Protein AF-A0A6G0UD04-F1 (afdb_monomer_lite)

Radius of gyration: 18.08 Å; chains: 1; bounding box: 48×40×57 Å

Secondary structure (DSSP, 8-state):
-EEEEEEE---STTSSSS--S-SEEEEEEEE-SS-EEEEEEEEE-SSSSEEEEEEETTEEEEEE--SS-EEEEEEEES---HHHHHTTSS-TT-SEEEEEEEEES---EEEEEEEE-TTS-EEEEEEETTTTEEEEEEEETTEEEEEEEEEPPP--SS--TT-SS--EEEEEE-SSSTT-EEEEETTTTEEE-

Structure (mmCIF, N/CA/C/O backbone):
data_AF-A0A6G0UD04-F1
#
_entry.id   AF-A0A6G0UD04-F1
#
loop_
_atom_site.group_PDB
_atom_site.id
_atom_site.type_symbol
_atom_site.label_atom_id
_atom_site.label_alt_id
_atom_site.label_comp_id
_atom_site.label_asym_id
_atom_site.label_entity_id
_atom_site.label_seq_id
_atom_site.pdbx_PDB_ins_code
_atom_site.Cartn_x
_atom_site.Cartn_y
_atom_site.Cartn_z
_atom_site.occupancy
_atom_site.B_iso_or_equiv
_atom_site.auth_seq_id
_atom_site.auth_comp_id
_atom_site.auth_asym_id
_atom_site.auth_atom_id
_atom_site.pdbx_PDB_model_num
ATOM 1 N N . MET A 1 1 ? -23.418 -8.971 14.238 1.00 73.50 1 MET A N 1
ATOM 2 C CA . MET A 1 1 ? -21.934 -9.018 14.315 1.00 73.50 1 MET A CA 1
ATOM 3 C C . MET A 1 1 ? -21.402 -7.787 13.604 1.00 73.50 1 MET A C 1
ATOM 5 O O . MET A 1 1 ? -21.979 -7.428 12.587 1.00 73.50 1 MET A O 1
ATOM 9 N N . ALA A 1 2 ? -20.372 -7.125 14.134 1.00 80.25 2 ALA A N 1
ATOM 10 C CA . ALA A 1 2 ? -19.779 -5.953 13.492 1.00 80.25 2 ALA A CA 1
ATOM 11 C C . ALA A 1 2 ? -18.371 -6.268 12.975 1.00 80.25 2 ALA A C 1
ATOM 13 O O . ALA A 1 2 ? -17.618 -6.976 13.643 1.00 80.25 2 ALA A O 1
ATOM 14 N N . VAL A 1 3 ? -18.037 -5.740 11.801 1.00 85.19 3 VAL A N 1
ATOM 15 C CA . VAL A 1 3 ? -16.725 -5.853 11.151 1.00 85.19 3 VAL A CA 1
ATOM 16 C C . VAL A 1 3 ? -16.235 -4.451 10.806 1.00 85.19 3 VAL A C 1
ATOM 18 O O . VAL A 1 3 ? -17.044 -3.585 10.480 1.00 85.19 3 VAL A O 1
ATOM 21 N N . PHE A 1 4 ? -14.927 -4.216 10.879 1.00 86.38 4 PHE A N 1
ATOM 22 C CA . PHE A 1 4 ? -14.323 -2.969 10.413 1.00 86.38 4 PHE A CA 1
ATOM 23 C C . PHE A 1 4 ? -13.658 -3.178 9.062 1.00 86.38 4 PHE A C 1
ATOM 25 O O . PHE A 1 4 ? -12.959 -4.167 8.851 1.00 86.38 4 PHE A O 1
ATOM 32 N N . LEU A 1 5 ? -13.882 -2.224 8.167 1.00 89.88 5 LEU A N 1
ATOM 33 C CA . LEU A 1 5 ? -13.304 -2.170 6.835 1.00 89.88 5 LEU A CA 1
ATOM 34 C C . LEU A 1 5 ? -12.413 -0.934 6.757 1.00 89.88 5 LEU A C 1
ATOM 36 O O . LEU A 1 5 ? -12.848 0.157 7.128 1.00 89.88 5 LEU A O 1
ATOM 40 N N . ALA A 1 6 ? -11.187 -1.103 6.272 1.00 92.00 6 ALA A N 1
ATOM 41 C CA . ALA A 1 6 ? -10.382 0.012 5.796 1.00 92.00 6 ALA A CA 1
ATOM 42 C C . ALA A 1 6 ? -10.705 0.218 4.315 1.00 92.00 6 ALA A C 1
ATOM 44 O O . ALA A 1 6 ? -10.626 -0.724 3.529 1.00 92.00 6 ALA A O 1
ATOM 45 N N . VAL A 1 7 ? -11.107 1.431 3.956 1.00 95.38 7 VAL A N 1
ATOM 46 C CA . VAL A 1 7 ? -11.463 1.811 2.590 1.00 95.38 7 VAL A CA 1
ATOM 47 C C . VAL A 1 7 ? -10.561 2.961 2.191 1.00 95.38 7 VAL A C 1
ATOM 49 O O . VAL A 1 7 ? -10.602 4.010 2.831 1.00 95.38 7 VAL A O 1
ATOM 52 N N . GLY A 1 8 ? -9.749 2.766 1.160 1.00 95.94 8 GLY A N 1
ATOM 53 C CA . GLY A 1 8 ? -9.006 3.863 0.555 1.00 95.94 8 GLY A CA 1
ATOM 54 C C . GLY A 1 8 ? -9.732 4.471 -0.624 1.00 95.94 8 GLY A C 1
ATOM 55 O O . GLY A 1 8 ? -10.630 3.863 -1.208 1.00 95.94 8 GLY A O 1
ATOM 56 N N . CYS A 1 9 ? -9.335 5.686 -0.961 1.00 95.25 9 CYS A N 1
ATOM 57 C CA . CYS A 1 9 ? -9.784 6.365 -2.153 1.00 95.25 9 CYS A CA 1
ATOM 58 C C . CYS A 1 9 ? -8.700 7.289 -2.699 1.00 95.25 9 CYS A C 1
ATOM 60 O O . CYS A 1 9 ? -7.786 7.741 -1.997 1.00 95.25 9 CYS A O 1
ATOM 62 N N . TYR A 1 10 ? -8.880 7.643 -3.964 1.00 96.75 10 TYR A N 1
ATOM 63 C CA . TYR A 1 10 ? -8.247 8.814 -4.534 1.00 96.75 10 TYR A CA 1
ATOM 64 C C . TYR A 1 10 ? -8.829 10.074 -3.894 1.00 96.75 10 TYR A C 1
ATOM 66 O O . TYR A 1 10 ? -10.041 10.194 -3.708 1.00 96.75 10 TYR A O 1
ATOM 74 N N . ASN A 1 11 ? -7.958 11.003 -3.518 1.00 96.19 11 ASN A N 1
ATOM 75 C CA . ASN A 1 11 ? -8.343 12.263 -2.888 1.00 96.19 11 ASN A CA 1
ATOM 76 C C . ASN A 1 11 ? -7.650 13.475 -3.526 1.00 96.19 11 ASN A C 1
ATOM 78 O O . ASN A 1 11 ? -7.915 14.608 -3.130 1.00 96.19 11 ASN A O 1
ATOM 82 N N . LYS A 1 12 ? -6.795 13.264 -4.531 1.00 94.75 12 LYS A N 1
ATOM 83 C CA . LYS A 1 12 ? -6.086 14.323 -5.244 1.00 94.75 12 LYS A CA 1
ATOM 84 C C . LYS A 1 12 ? -5.995 14.023 -6.742 1.00 94.75 12 LYS A C 1
ATOM 86 O O . LYS A 1 12 ? -6.028 12.868 -7.163 1.00 94.75 12 LYS A O 1
ATOM 91 N N . ALA A 1 13 ? -5.871 15.085 -7.534 1.00 88.19 13 ALA A N 1
ATOM 92 C CA . ALA A 1 13 ? -5.633 15.014 -8.972 1.00 88.19 13 ALA A CA 1
ATOM 93 C C . ALA A 1 13 ? -4.411 14.127 -9.317 1.00 88.19 13 ALA A C 1
ATOM 95 O O . ALA A 1 13 ? -3.490 14.024 -8.498 1.00 88.19 13 ALA A O 1
ATOM 96 N N . PRO A 1 14 ? -4.393 13.504 -10.509 1.00 89.50 14 PRO A N 1
ATOM 97 C CA . PRO A 1 14 ? -5.399 13.602 -11.580 1.00 89.50 14 PRO A CA 1
ATOM 98 C C . PRO A 1 14 ? -6.640 12.713 -11.374 1.00 89.50 14 PRO A C 1
ATOM 100 O O . PRO A 1 14 ? -7.574 12.776 -12.164 1.00 89.50 14 PRO A O 1
ATOM 103 N N . TYR A 1 15 ? -6.668 11.890 -10.325 1.00 87.56 15 TYR A N 1
ATOM 104 C CA . TYR A 1 15 ? -7.635 10.794 -10.196 1.00 87.56 15 TYR A CA 1
ATOM 105 C C . TYR A 1 15 ? -9.029 11.207 -9.707 1.00 87.56 15 TYR A C 1
ATOM 107 O O . TYR A 1 15 ? -9.977 10.432 -9.815 1.00 87.56 15 TYR A O 1
ATOM 115 N N . VAL A 1 16 ? -9.172 12.417 -9.160 1.00 90.25 16 VAL A N 1
ATOM 116 C CA . VAL A 1 16 ? -10.470 12.990 -8.778 1.00 90.25 16 VAL A CA 1
ATOM 117 C C . VAL A 1 16 ? -10.633 14.393 -9.362 1.00 90.25 16 VAL A C 1
ATOM 119 O O . VAL A 1 16 ? -9.655 15.143 -9.397 1.00 90.25 16 VAL A O 1
ATOM 122 N N . PRO A 1 17 ? -11.854 14.774 -9.788 1.00 86.81 17 PRO A N 1
ATOM 123 C CA . PRO A 1 17 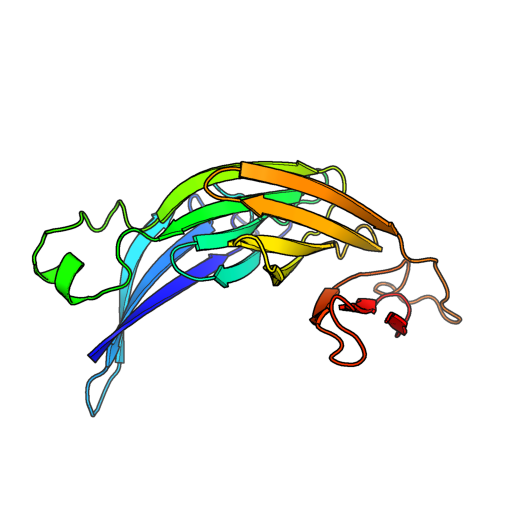? -12.115 16.099 -10.353 1.00 86.81 17 PRO A CA 1
ATOM 124 C C . PRO A 1 17 ? -11.957 17.216 -9.314 1.00 86.81 17 PRO A C 1
ATOM 126 O O . PRO A 1 17 ? -11.505 18.307 -9.644 1.00 86.81 17 PRO A O 1
ATOM 129 N N . GLU A 1 18 ? -12.285 16.933 -8.050 1.00 90.44 18 GLU A N 1
ATOM 130 C CA . GLU A 1 18 ? -12.145 17.863 -6.932 1.00 90.44 18 GLU A CA 1
ATOM 131 C C . GLU A 1 18 ? -11.387 17.190 -5.780 1.00 90.44 18 GLU A C 1
ATOM 133 O O . GLU A 1 18 ? -11.791 16.101 -5.348 1.00 90.44 18 GLU A O 1
ATOM 138 N N . PRO A 1 19 ? -10.311 17.812 -5.255 1.00 91.88 19 PRO A N 1
ATOM 139 C CA . PRO A 1 19 ? -9.572 17.266 -4.129 1.00 91.88 19 PRO A CA 1
ATOM 140 C C . PRO A 1 19 ? -10.470 17.030 -2.915 1.00 91.88 19 PRO A C 1
ATOM 142 O O . PRO A 1 19 ? -11.228 17.901 -2.489 1.00 91.88 19 PRO A O 1
ATOM 145 N N . GLN A 1 20 ? -10.341 15.849 -2.327 1.00 93.19 20 GLN A N 1
ATOM 146 C CA . GLN A 1 20 ? -10.999 15.479 -1.084 1.00 93.19 20 GLN A CA 1
ATOM 147 C C . GLN A 1 20 ? -9.979 15.532 0.050 1.00 93.19 20 GLN A C 1
ATOM 149 O O . GLN A 1 20 ? -8.800 15.237 -0.129 1.00 93.19 20 GLN A O 1
ATOM 154 N N . LYS A 1 21 ? -10.429 15.885 1.255 1.00 94.38 21 LYS A N 1
ATOM 155 C CA . LYS A 1 21 ? -9.522 15.960 2.407 1.00 94.38 21 LYS A CA 1
ATOM 156 C C . LYS A 1 21 ? -8.963 14.582 2.785 1.00 94.38 21 LYS A C 1
ATOM 158 O O . LYS A 1 21 ? -7.764 14.431 2.948 1.00 94.38 21 LYS A O 1
ATOM 163 N N . ASN A 1 22 ? -9.833 13.583 2.915 1.00 95.56 22 ASN A N 1
ATOM 164 C CA . ASN A 1 22 ? -9.477 12.275 3.470 1.00 95.56 22 ASN A CA 1
ATOM 165 C C . ASN A 1 22 ? -9.281 11.250 2.351 1.00 95.56 22 ASN A C 1
ATOM 167 O O . ASN A 1 22 ? -10.035 11.272 1.379 1.00 95.56 22 ASN A O 1
ATOM 171 N N . SER A 1 23 ? -8.328 10.338 2.525 1.00 95.88 23 SER A N 1
ATOM 172 C CA . SER A 1 23 ? -8.039 9.243 1.589 1.00 95.88 23 SER A CA 1
ATOM 173 C C . SER A 1 23 ? -8.286 7.860 2.176 1.00 95.88 23 SER A C 1
ATOM 175 O O . SER A 1 23 ? -8.424 6.910 1.418 1.00 95.88 23 SER A O 1
ATOM 177 N N . ILE A 1 24 ? -8.350 7.725 3.505 1.00 96.31 24 ILE A N 1
ATOM 178 C CA . ILE A 1 24 ? -8.641 6.453 4.174 1.00 96.31 24 ILE A CA 1
ATOM 179 C C . ILE A 1 24 ? -9.828 6.643 5.110 1.00 96.31 24 ILE A C 1
ATOM 181 O O . ILE A 1 24 ? -9.879 7.576 5.913 1.00 96.31 24 ILE A O 1
ATOM 185 N N . PHE A 1 25 ? -10.769 5.712 5.044 1.00 94.38 25 PHE A N 1
ATOM 186 C CA . PHE A 1 25 ? -11.945 5.644 5.893 1.00 94.38 25 PHE A CA 1
ATOM 187 C C . PHE A 1 25 ? -11.946 4.316 6.633 1.00 94.38 25 PHE A C 1
ATOM 189 O O . PHE A 1 25 ? -11.789 3.257 6.026 1.00 94.38 25 PHE A O 1
ATOM 196 N N . ILE A 1 26 ? -12.185 4.363 7.941 1.00 92.00 26 ILE A N 1
ATOM 197 C CA . ILE A 1 26 ? -12.535 3.162 8.693 1.00 92.00 26 ILE A CA 1
ATOM 198 C C . ILE A 1 26 ? -14.047 3.119 8.810 1.00 92.00 26 ILE A C 1
ATOM 200 O O . ILE A 1 26 ? -14.672 4.040 9.344 1.00 92.00 26 ILE A O 1
ATOM 204 N N . VAL A 1 27 ? -14.631 2.046 8.292 1.00 91.19 27 VAL A N 1
ATOM 205 C CA . VAL A 1 27 ? -16.075 1.849 8.209 1.00 91.19 27 VAL A CA 1
ATOM 206 C C . VAL A 1 27 ? -16.460 0.675 9.097 1.00 91.19 27 VAL A C 1
ATOM 208 O O . VAL A 1 27 ? -15.946 -0.428 8.933 1.00 91.19 27 VAL A O 1
ATOM 211 N N . LYS A 1 28 ? -17.376 0.901 10.039 1.00 88.56 28 LYS A N 1
ATOM 212 C CA . LYS A 1 28 ? -18.034 -0.169 10.792 1.00 88.56 28 LYS A CA 1
ATOM 213 C C . LYS A 1 28 ? -19.185 -0.694 9.945 1.00 88.56 28 LYS A C 1
ATOM 215 O O . LYS A 1 28 ? -20.087 0.068 9.589 1.00 88.56 28 LYS A O 1
ATOM 220 N N . PHE A 1 29 ? -19.153 -1.985 9.652 1.00 88.31 29 PHE A N 1
ATOM 221 C CA . PHE A 1 29 ? -20.252 -2.706 9.038 1.00 88.31 29 PHE A CA 1
ATOM 222 C C . PHE A 1 29 ? -20.946 -3.585 10.070 1.00 88.31 29 PHE A C 1
ATOM 224 O O . PHE A 1 29 ? -20.346 -4.504 10.627 1.00 88.31 29 PHE A O 1
ATOM 231 N N . GLU A 1 30 ? -22.210 -3.288 10.346 1.00 88.88 30 GLU A N 1
ATOM 232 C CA . GLU A 1 30 ? -23.035 -4.017 11.302 1.00 88.88 30 GLU A CA 1
ATOM 233 C C . GLU A 1 30 ? -24.007 -4.921 10.546 1.00 88.88 30 GLU A C 1
ATOM 235 O O . GLU A 1 30 ? -24.933 -4.446 9.888 1.00 88.88 30 GLU A O 1
ATOM 240 N N . PHE A 1 31 ? -23.791 -6.233 10.652 1.00 86.50 31 PHE A N 1
ATOM 241 C CA . PHE A 1 31 ? -24.683 -7.245 10.097 1.00 86.50 31 PHE A CA 1
ATOM 242 C C . PHE A 1 31 ? -25.819 -7.553 11.073 1.00 86.50 31 PHE A C 1
ATOM 244 O O . PHE A 1 31 ? -25.574 -7.962 12.220 1.00 86.50 31 PHE A O 1
ATOM 251 N N . THR A 1 32 ? -27.046 -7.445 10.572 1.00 82.44 32 THR A N 1
ATOM 252 C CA . THR A 1 32 ? -28.247 -8.081 11.127 1.00 82.44 32 THR A CA 1
ATOM 253 C C . THR A 1 32 ? -28.695 -9.207 10.190 1.00 82.44 32 THR A C 1
ATOM 255 O O . THR A 1 32 ? -28.163 -9.342 9.091 1.00 82.44 32 THR A O 1
ATOM 258 N N . LYS A 1 33 ? -29.659 -10.033 10.613 1.00 82.19 33 LYS A N 1
ATOM 259 C CA . LYS A 1 33 ? -30.176 -11.134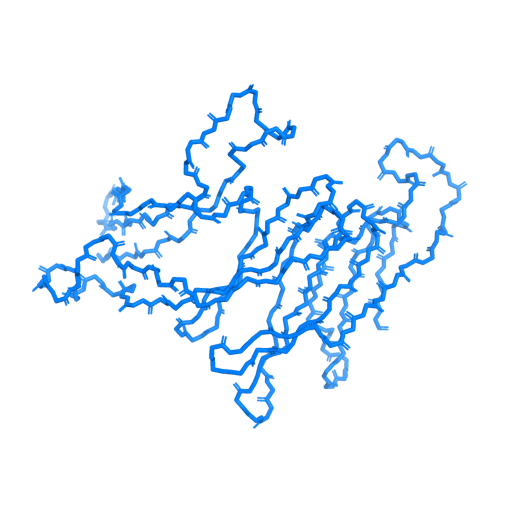 9.782 1.00 82.19 33 LYS A CA 1
ATOM 260 C C . LYS A 1 33 ? -30.802 -10.638 8.467 1.00 82.19 33 LYS A C 1
ATOM 262 O O . LYS A 1 33 ? -30.705 -11.331 7.462 1.00 82.19 33 LYS A O 1
ATOM 267 N N . ASP A 1 34 ? -31.369 -9.431 8.484 1.00 84.00 34 ASP A N 1
ATOM 268 C CA . ASP A 1 34 ? -32.216 -8.913 7.402 1.00 84.00 34 ASP A CA 1
ATOM 269 C C . ASP A 1 34 ? -31.647 -7.644 6.737 1.00 84.00 34 ASP A C 1
ATOM 271 O O . ASP A 1 34 ? -32.176 -7.167 5.738 1.00 84.00 34 ASP A O 1
ATOM 275 N N . SER A 1 35 ? -30.572 -7.064 7.287 1.00 84.50 35 SER A N 1
ATOM 276 C CA . SER A 1 35 ? -29.969 -5.825 6.779 1.00 84.50 35 SER A CA 1
ATOM 277 C C . SER A 1 35 ? -28.505 -5.656 7.196 1.00 84.50 35 SER A C 1
ATOM 279 O O . SER A 1 35 ? -28.050 -6.235 8.188 1.00 84.50 35 SER A O 1
ATOM 281 N N . GLY A 1 36 ? -27.776 -4.815 6.464 1.00 87.38 36 GLY A N 1
ATOM 282 C CA . GLY A 1 36 ? -26.438 -4.359 6.829 1.00 87.38 36 GLY A CA 1
ATOM 283 C C . GLY A 1 36 ? -26.403 -2.839 6.942 1.00 87.38 36 GLY A C 1
ATOM 284 O O . GLY A 1 36 ? -26.906 -2.145 6.060 1.00 87.38 36 GLY A O 1
ATOM 285 N N . LYS A 1 37 ? -25.796 -2.313 8.009 1.00 90.31 37 LYS A N 1
ATOM 286 C CA . LYS A 1 37 ? -25.585 -0.870 8.184 1.00 90.31 37 LYS A CA 1
ATOM 287 C C . LYS A 1 37 ? -24.100 -0.542 8.103 1.00 90.31 37 LYS A C 1
ATOM 289 O O . LYS A 1 37 ? -23.309 -1.069 8.882 1.00 90.31 37 LYS A O 1
ATOM 294 N N . LEU A 1 38 ? -23.732 0.349 7.184 1.00 90.94 38 LEU A N 1
ATOM 295 C CA . LEU A 1 38 ? -22.390 0.927 7.093 1.00 90.94 38 LEU A CA 1
ATOM 296 C C . LEU A 1 38 ? -22.363 2.277 7.810 1.00 90.94 38 LEU A C 1
ATOM 298 O O . LEU A 1 38 ? -23.263 3.100 7.646 1.00 90.94 38 LEU A O 1
ATOM 302 N N . SER A 1 39 ? -21.321 2.516 8.598 1.00 90.94 39 SER A N 1
ATOM 303 C CA . SER A 1 39 ? -21.074 3.818 9.218 1.00 90.94 39 SER A CA 1
ATOM 304 C C . SER A 1 39 ? -19.585 4.129 9.239 1.00 90.94 39 SER A C 1
ATOM 306 O O . SER A 1 39 ? -18.769 3.282 9.594 1.00 90.94 39 SER A O 1
ATOM 308 N N . VAL A 1 40 ? -19.220 5.350 8.855 1.00 91.06 40 VAL A N 1
ATOM 309 C CA . VAL A 1 40 ? -17.836 5.821 8.967 1.00 91.06 40 VAL A CA 1
ATOM 310 C C . VAL A 1 40 ? -17.545 6.108 10.435 1.00 91.06 40 VAL A C 1
ATOM 312 O O . VAL A 1 40 ? -18.273 6.870 11.070 1.00 91.06 40 VAL A O 1
ATOM 315 N N . VAL A 1 41 ? -16.484 5.506 10.968 1.00 89.06 41 VAL A N 1
ATOM 316 C CA . VAL A 1 41 ? -16.058 5.687 12.364 1.00 89.06 41 VAL A CA 1
ATOM 317 C C . VAL A 1 41 ? -14.763 6.479 12.496 1.00 89.06 41 VAL A C 1
ATOM 319 O O . VAL A 1 41 ? -14.582 7.139 13.513 1.00 89.06 41 VAL A O 1
ATOM 322 N N . SER A 1 42 ? -13.903 6.454 11.473 1.00 90.44 42 SER A N 1
ATOM 323 C CA . SER A 1 42 ? -12.678 7.257 11.415 1.00 90.44 42 SER A CA 1
ATOM 324 C C . SER A 1 42 ? -12.344 7.659 9.979 1.00 90.44 42 SER A C 1
ATOM 326 O O . SER A 1 42 ? -12.787 7.005 9.029 1.00 90.44 42 SER A O 1
ATOM 328 N N . LYS A 1 43 ? -11.571 8.735 9.833 1.00 93.38 43 LYS A N 1
ATOM 329 C CA . LYS A 1 43 ? -11.086 9.283 8.561 1.00 93.38 43 LYS A CA 1
ATOM 330 C C . LYS A 1 43 ? -9.633 9.722 8.734 1.00 93.38 43 LYS A C 1
ATOM 332 O O . LYS A 1 43 ? -9.313 10.281 9.778 1.00 93.38 43 LYS A O 1
ATOM 337 N N . TYR A 1 44 ? -8.805 9.500 7.719 1.00 93.31 44 TYR A N 1
ATOM 338 C CA . TYR A 1 44 ? -7.396 9.894 7.699 1.00 93.31 44 TYR A CA 1
ATOM 339 C C . TYR A 1 44 ? -7.078 10.657 6.410 1.00 93.31 44 TYR A C 1
ATOM 341 O O . TYR A 1 44 ? -7.558 10.292 5.331 1.00 93.31 44 TYR A O 1
ATOM 349 N N . ASP A 1 45 ? -6.272 11.708 6.534 1.00 92.81 45 ASP A N 1
ATOM 350 C CA . ASP A 1 45 ? -5.838 12.616 5.466 1.00 92.81 45 ASP A CA 1
ATOM 351 C C . ASP A 1 45 ? -4.315 12.600 5.224 1.00 92.81 45 ASP A C 1
ATOM 353 O O . ASP A 1 45 ? -3.834 13.244 4.295 1.00 92.81 45 ASP A O 1
ATOM 357 N N . ASP A 1 46 ? -3.564 11.798 5.984 1.00 87.38 46 ASP A N 1
ATOM 358 C CA . ASP A 1 46 ? -2.093 11.735 5.940 1.00 87.38 46 ASP A CA 1
ATOM 359 C C . ASP A 1 46 ? -1.513 10.999 4.716 1.00 87.38 46 ASP A C 1
ATOM 361 O O . ASP A 1 46 ? -0.300 11.001 4.490 1.00 87.38 46 ASP A O 1
ATOM 365 N N . VAL A 1 47 ? -2.359 10.337 3.923 1.00 94.81 47 VAL A N 1
ATOM 366 C CA . VAL A 1 47 ? -1.954 9.608 2.712 1.00 94.81 47 VAL A CA 1
ATOM 367 C C . VAL A 1 47 ? -2.601 10.269 1.509 1.00 94.81 47 VAL A C 1
ATOM 369 O O . VAL A 1 47 ? -3.799 10.529 1.508 1.00 94.81 47 VAL A O 1
ATOM 372 N N . ILE A 1 48 ? -1.837 10.536 0.459 1.00 95.81 48 ILE A N 1
ATOM 373 C CA . ILE A 1 48 ? -2.408 10.996 -0.808 1.00 95.81 48 ILE A CA 1
ATOM 374 C C . ILE A 1 48 ? -2.793 9.756 -1.606 1.00 95.81 48 ILE A C 1
ATOM 376 O O . ILE A 1 48 ? -1.967 8.861 -1.741 1.00 95.81 48 ILE A O 1
ATOM 380 N N . ASN A 1 49 ? -4.013 9.697 -2.136 1.00 97.19 49 ASN A N 1
ATOM 381 C CA . ASN A 1 49 ? -4.459 8.643 -3.048 1.00 97.19 49 ASN A CA 1
ATOM 382 C C . ASN A 1 49 ? -4.135 7.230 -2.539 1.00 97.19 49 ASN A C 1
ATOM 384 O O . ASN A 1 49 ? -3.306 6.527 -3.116 1.00 97.19 49 ASN A O 1
ATOM 388 N N . ALA A 1 50 ? -4.759 6.839 -1.428 1.00 97.50 50 ALA A N 1
ATOM 389 C CA . ALA A 1 50 ? -4.582 5.520 -0.831 1.00 97.50 50 ALA A CA 1
ATOM 390 C C . ALA A 1 50 ? -5.255 4.452 -1.713 1.00 97.50 50 ALA A C 1
ATOM 392 O O . ALA A 1 50 ? -6.417 4.105 -1.498 1.00 97.50 50 ALA A O 1
ATOM 393 N N . SER A 1 51 ? -4.547 3.985 -2.742 1.00 96.25 51 SER A N 1
ATOM 394 C CA . SER A 1 51 ? -5.111 3.182 -3.835 1.00 96.25 51 SER A CA 1
ATOM 395 C C . SER A 1 51 ? -5.254 1.705 -3.477 1.00 96.25 51 SER A C 1
ATOM 397 O O . SER A 1 51 ? -6.219 1.060 -3.887 1.00 96.25 51 SER A O 1
ATOM 399 N N . TYR A 1 52 ? -4.337 1.165 -2.668 1.00 98.06 52 TYR A N 1
ATOM 400 C CA . TYR A 1 52 ? -4.341 -0.249 -2.299 1.00 98.06 52 TYR A CA 1
ATOM 401 C C . TYR A 1 52 ? -3.797 -0.505 -0.893 1.00 98.06 52 TYR A C 1
ATOM 403 O O . TYR A 1 52 ? -3.013 0.276 -0.347 1.00 98.06 52 TYR A O 1
ATOM 411 N N . PHE A 1 53 ? -4.215 -1.633 -0.312 1.00 96.44 53 PHE A N 1
ATOM 412 C CA . PHE A 1 53 ? -3.916 -2.022 1.063 1.00 96.44 53 PHE A CA 1
ATOM 413 C C . PHE A 1 53 ? -3.478 -3.475 1.134 1.00 96.44 53 PHE A C 1
ATOM 415 O O . PHE A 1 53 ? -4.057 -4.346 0.487 1.00 96.44 53 PHE A O 1
ATOM 422 N N . ALA A 1 54 ? -2.552 -3.756 2.040 1.00 96.69 54 ALA A N 1
ATOM 423 C CA . ALA A 1 54 ? -2.301 -5.102 2.517 1.00 96.69 54 ALA A CA 1
ATOM 424 C C . ALA A 1 54 ? -2.171 -5.092 4.040 1.00 96.69 54 ALA A C 1
ATOM 426 O O . ALA A 1 54 ? -1.632 -4.160 4.636 1.00 96.69 54 ALA A O 1
ATOM 427 N N . LYS A 1 55 ? -2.687 -6.132 4.693 1.00 94.31 55 LYS A N 1
ATOM 428 C CA . LYS A 1 55 ? -2.683 -6.252 6.152 1.00 94.31 55 LYS A CA 1
ATOM 429 C C . LYS A 1 55 ? -1.887 -7.477 6.568 1.00 94.31 55 LYS A C 1
ATOM 431 O O . LYS A 1 55 ? -2.116 -8.562 6.042 1.00 94.31 55 LYS A O 1
ATOM 436 N N . SER A 1 56 ? -1.058 -7.323 7.594 1.00 93.31 56 SER A N 1
ATOM 437 C CA . SER A 1 56 ? -0.488 -8.451 8.324 1.00 93.31 56 SER A CA 1
ATOM 438 C C . SER A 1 56 ? -0.507 -8.199 9.828 1.00 93.31 56 SER A C 1
ATOM 440 O O . SER A 1 56 ? -0.034 -7.168 10.302 1.00 93.31 56 SER A O 1
ATOM 442 N N . GLY A 1 57 ? -1.072 -9.142 10.588 1.00 90.75 57 GLY A N 1
ATOM 443 C CA . GLY A 1 57 ? -1.204 -9.009 12.040 1.00 90.75 57 GLY A CA 1
ATOM 444 C C . GLY A 1 57 ? -1.956 -7.733 12.430 1.00 90.75 57 GLY A C 1
ATOM 445 O O . GLY A 1 57 ? -3.086 -7.518 11.984 1.00 90.75 57 GLY A O 1
ATOM 446 N N . ASP A 1 58 ? -1.330 -6.889 13.247 1.00 91.31 58 ASP A N 1
ATOM 447 C CA . ASP A 1 58 ? -1.821 -5.571 13.658 1.00 91.31 58 ASP A CA 1
ATOM 448 C C . ASP A 1 58 ? -1.290 -4.424 12.783 1.00 91.31 58 ASP A C 1
ATOM 450 O O . ASP A 1 58 ? -1.393 -3.271 13.180 1.00 91.31 58 ASP A O 1
ATOM 454 N N . ARG A 1 59 ? -0.737 -4.700 11.596 1.00 94.12 59 ARG A N 1
ATOM 455 C CA . ARG A 1 59 ? -0.213 -3.677 10.681 1.00 94.12 59 ARG A CA 1
ATOM 456 C C . ARG A 1 59 ? -0.978 -3.612 9.371 1.00 94.12 59 ARG A C 1
ATOM 458 O O . ARG A 1 59 ? -1.394 -4.634 8.823 1.00 94.12 59 ARG A O 1
ATOM 465 N N . LEU A 1 60 ? -1.112 -2.394 8.865 1.00 95.88 60 LEU A N 1
ATOM 466 C CA . LEU A 1 60 ? -1.685 -2.065 7.568 1.00 95.88 60 LEU A CA 1
ATOM 467 C C . LEU A 1 60 ? -0.629 -1.332 6.741 1.00 95.88 60 LEU A C 1
ATOM 469 O O . LEU A 1 60 ? -0.078 -0.334 7.195 1.00 95.88 60 LEU A O 1
ATOM 473 N N . PHE A 1 61 ? -0.373 -1.825 5.538 1.00 97.88 61 PHE A N 1
ATOM 474 C CA . PHE A 1 61 ? 0.498 -1.201 4.552 1.00 97.88 61 PHE A CA 1
ATOM 475 C C . PHE A 1 61 ? -0.375 -0.634 3.444 1.00 97.88 61 PHE A C 1
ATOM 477 O O . PHE A 1 61 ? -1.262 -1.325 2.939 1.00 97.88 61 PHE A O 1
ATOM 484 N N . VAL A 1 62 ? -0.143 0.625 3.100 1.00 98.19 62 VAL A N 1
ATOM 485 C CA . VAL A 1 62 ? -0.946 1.392 2.150 1.00 98.19 62 VAL A CA 1
ATOM 486 C C . VAL A 1 62 ? -0.020 1.963 1.100 1.00 98.19 62 VAL A C 1
ATOM 488 O O . VAL A 1 62 ? 1.022 2.515 1.449 1.00 98.19 62 VAL A O 1
ATOM 491 N N . VAL A 1 63 ? -0.394 1.858 -0.168 1.00 98.06 63 VAL A N 1
ATOM 492 C CA . VAL A 1 63 ? 0.316 2.562 -1.239 1.00 98.06 63 VAL A CA 1
ATOM 493 C C . VAL A 1 63 ? -0.383 3.872 -1.568 1.00 98.06 63 VAL A C 1
ATOM 495 O O . VAL A 1 63 ? -1.610 3.954 -1.599 1.00 98.06 63 VAL A O 1
ATOM 498 N N . SER A 1 64 ? 0.430 4.904 -1.758 1.00 97.56 64 SER A N 1
ATOM 499 C CA . SER A 1 64 ? 0.030 6.227 -2.220 1.00 97.56 64 SER A CA 1
ATOM 500 C C . SER A 1 64 ? 0.359 6.336 -3.699 1.00 97.56 64 SER A C 1
ATOM 502 O O . SER A 1 64 ? 1.535 6.318 -4.074 1.00 97.56 64 SER A O 1
ATOM 504 N N . GLU A 1 65 ? -0.678 6.452 -4.520 1.00 96.81 65 GLU A N 1
ATOM 505 C CA . GLU A 1 65 ? -0.548 6.540 -5.969 1.00 96.81 65 GLU A CA 1
ATOM 506 C C . GLU A 1 65 ? -0.416 7.997 -6.417 1.00 96.81 65 GLU A C 1
ATOM 508 O O . GLU A 1 65 ? -1.341 8.807 -6.289 1.00 96.81 65 GLU A O 1
ATOM 513 N N . GLN A 1 66 ? 0.750 8.358 -6.943 1.00 94.62 66 GLN A N 1
ATOM 514 C CA . GLN A 1 66 ? 1.039 9.718 -7.397 1.00 94.62 66 GLN A CA 1
ATOM 515 C C . GLN A 1 66 ? 1.824 9.693 -8.712 1.00 94.62 66 GLN A C 1
ATOM 517 O O . GLN A 1 66 ? 2.488 8.705 -9.018 1.00 94.62 66 GLN A O 1
ATOM 522 N N . GLN A 1 67 ? 1.743 10.789 -9.472 1.00 89.94 67 GLN A N 1
ATOM 523 C CA . GLN A 1 67 ? 2.379 10.923 -10.792 1.00 89.94 67 GLN A CA 1
ATOM 524 C C . GLN A 1 67 ? 3.901 11.099 -10.740 1.00 89.94 67 GLN A C 1
ATOM 526 O O . GLN A 1 67 ? 4.569 10.790 -11.720 1.00 89.94 67 GLN A O 1
ATOM 531 N N . ASP A 1 68 ? 4.444 11.558 -9.608 1.00 88.88 68 ASP A N 1
ATOM 532 C CA . ASP A 1 68 ? 5.882 11.829 -9.462 1.00 88.88 68 ASP A CA 1
ATOM 533 C C . ASP A 1 68 ? 6.515 11.035 -8.312 1.00 88.88 68 ASP A C 1
ATOM 535 O O . ASP A 1 68 ? 7.574 10.426 -8.464 1.00 88.88 68 ASP A O 1
ATOM 539 N N . LEU A 1 69 ? 5.865 11.047 -7.143 1.00 94.06 69 LEU A N 1
ATOM 540 C CA . LEU A 1 69 ? 6.416 10.514 -5.900 1.00 94.06 69 LEU A CA 1
ATOM 541 C C . LEU A 1 69 ? 5.401 9.605 -5.211 1.00 94.06 69 LEU A C 1
ATOM 543 O O . LEU A 1 69 ? 4.589 10.052 -4.401 1.00 94.06 69 LEU A O 1
ATOM 547 N N . SER A 1 70 ? 5.436 8.322 -5.544 1.00 97.12 70 SER A N 1
ATOM 548 C CA . SER A 1 70 ? 4.646 7.319 -4.834 1.00 97.12 70 SER A CA 1
ATOM 549 C C . SER A 1 70 ? 5.206 7.075 -3.433 1.00 97.12 70 SER A C 1
ATOM 551 O O . SER A 1 70 ? 6.344 7.435 -3.119 1.00 97.12 70 SER A O 1
ATOM 553 N N . SER A 1 71 ? 4.414 6.438 -2.574 1.00 97.88 71 SER A N 1
ATOM 554 C CA . SER A 1 71 ? 4.905 6.030 -1.257 1.00 97.88 71 SER A CA 1
ATOM 555 C C . SER A 1 71 ? 4.265 4.747 -0.758 1.00 97.88 71 SER A C 1
ATOM 557 O O . SER A 1 71 ? 3.174 4.374 -1.190 1.00 97.88 71 SER A O 1
ATOM 559 N N . VAL A 1 72 ? 4.945 4.089 0.179 1.00 98.19 72 VAL A N 1
ATOM 560 C CA . VAL A 1 72 ? 4.365 3.047 1.025 1.00 98.19 72 VAL A CA 1
ATOM 561 C C . VAL A 1 72 ? 4.284 3.576 2.453 1.00 98.19 72 VAL A C 1
ATOM 563 O O . VAL A 1 72 ? 5.246 4.129 2.992 1.00 98.19 72 VAL A O 1
ATOM 566 N N . VAL A 1 73 ? 3.111 3.436 3.060 1.00 98.06 73 VAL A N 1
ATOM 567 C CA . VAL A 1 73 ? 2.803 3.925 4.402 1.00 98.06 73 VAL A CA 1
ATOM 568 C C . VAL A 1 73 ? 2.427 2.749 5.287 1.00 98.06 73 VAL A C 1
ATOM 570 O O . VAL A 1 73 ? 1.573 1.939 4.931 1.00 98.06 73 VAL A O 1
ATOM 573 N N . GLN A 1 74 ? 3.059 2.665 6.450 1.00 97.50 74 GLN A N 1
ATOM 574 C CA . GLN A 1 74 ? 2.795 1.673 7.477 1.00 97.50 74 GLN A CA 1
ATOM 575 C C . GLN A 1 74 ? 2.003 2.306 8.621 1.00 97.50 74 GLN A C 1
ATOM 577 O O . GLN A 1 74 ? 2.417 3.306 9.216 1.00 97.50 74 GLN A O 1
ATOM 582 N N . PHE A 1 75 ? 0.893 1.662 8.967 1.00 96.00 75 PHE A N 1
ATOM 583 C CA . PHE A 1 75 ? 0.082 1.968 10.136 1.00 96.00 75 PHE A CA 1
ATOM 584 C C . PHE A 1 75 ? 0.017 0.776 11.080 1.00 96.00 75 PHE A C 1
ATOM 586 O O . PHE A 1 75 ? -0.059 -0.377 10.644 1.00 96.00 75 PHE A O 1
ATOM 593 N N . ARG A 1 76 ? -0.092 1.065 12.375 1.00 93.38 76 ARG A N 1
ATOM 594 C CA . ARG A 1 76 ? -0.539 0.105 13.378 1.00 93.38 76 ARG A CA 1
ATOM 595 C C . ARG A 1 76 ? -2.040 0.212 13.590 1.00 93.38 76 ARG A C 1
ATOM 597 O O . ARG A 1 76 ? -2.572 1.277 13.883 1.00 93.38 76 ARG A O 1
ATOM 604 N N . ILE A 1 77 ? -2.718 -0.919 13.503 1.00 90.94 77 ILE A N 1
ATOM 605 C CA . ILE A 1 77 ? -4.133 -1.081 13.799 1.00 90.94 77 ILE A CA 1
ATOM 606 C C . ILE A 1 77 ? -4.275 -1.225 15.313 1.00 90.94 77 ILE A C 1
ATOM 608 O O . ILE A 1 77 ? -3.894 -2.243 15.891 1.00 90.94 77 ILE A O 1
ATOM 612 N N . ARG A 1 78 ? -4.835 -0.211 15.971 1.00 84.25 78 ARG A N 1
ATOM 613 C CA . ARG A 1 78 ? -4.983 -0.207 17.433 1.00 84.25 78 ARG A CA 1
ATOM 614 C C . ARG A 1 78 ? -6.264 -0.866 17.927 1.00 84.25 78 ARG A C 1
ATOM 616 O O . ARG A 1 78 ? -6.293 -1.264 19.084 1.00 84.25 78 ARG A O 1
ATOM 623 N N . GLY A 1 79 ? -7.280 -1.055 17.080 1.00 68.25 79 GLY A N 1
ATOM 624 C CA . GLY A 1 79 ? -8.540 -1.659 17.522 1.00 68.25 79 GLY A CA 1
ATOM 625 C C . GLY A 1 79 ? -9.579 -1.902 16.436 1.00 68.25 79 GLY A C 1
ATOM 626 O O . GLY A 1 79 ? -10.610 -1.248 16.423 1.00 68.25 79 GLY A O 1
ATOM 627 N N . PHE A 1 80 ? -9.377 -2.897 15.573 1.00 67.00 80 PHE A N 1
ATOM 628 C CA . PHE A 1 80 ? -10.438 -3.403 14.678 1.00 67.00 80 PHE A CA 1
ATOM 629 C C . PHE A 1 80 ? -11.366 -4.425 15.348 1.00 67.00 80 PHE A C 1
ATOM 631 O O . PHE A 1 80 ? -12.031 -5.210 14.672 1.00 67.00 80 PHE A O 1
ATOM 638 N N . ASP A 1 81 ? -11.431 -4.429 16.677 1.00 64.12 81 ASP A N 1
ATOM 639 C CA . ASP A 1 81 ? -12.399 -5.231 17.407 1.00 64.12 81 ASP A CA 1
ATOM 640 C C . ASP A 1 81 ? -13.539 -4.322 17.898 1.00 64.12 81 ASP A C 1
ATOM 642 O O . ASP A 1 81 ? -13.326 -3.271 18.507 1.00 64.12 81 ASP A O 1
ATOM 646 N N . ALA A 1 82 ? -14.778 -4.724 17.601 1.00 56.56 82 ALA A N 1
ATOM 647 C CA . ALA A 1 82 ? -15.964 -3.935 17.933 1.00 56.56 82 ALA A CA 1
ATOM 648 C C . ALA A 1 82 ? -16.179 -3.801 19.441 1.00 56.56 82 ALA A C 1
ATOM 650 O O . ALA A 1 82 ? -16.766 -2.820 19.882 1.00 56.56 82 ALA A O 1
ATOM 651 N N . ARG A 1 83 ? -15.678 -4.751 20.237 1.00 58.03 83 ARG A N 1
ATOM 652 C CA . ARG A 1 83 ? -15.883 -4.766 21.687 1.00 58.03 83 ARG A CA 1
ATOM 653 C C . ARG A 1 83 ? -15.049 -3.684 22.362 1.00 58.03 83 ARG A C 1
ATOM 655 O O . ARG A 1 83 ? -15.562 -3.029 23.255 1.00 58.03 83 ARG A O 1
ATOM 662 N N . SER A 1 84 ? -13.813 -3.463 21.920 1.00 60.06 84 SER A N 1
ATOM 663 C CA . SER A 1 84 ? -12.908 -2.438 22.446 1.00 60.06 84 SER A CA 1
ATOM 664 C C . SER A 1 84 ? -13.380 -1.025 22.110 1.00 60.06 84 SER A C 1
ATOM 666 O O . SER A 1 84 ? -13.261 -0.126 22.946 1.00 60.06 84 SER A O 1
ATOM 668 N N . ILE A 1 85 ? -13.973 -0.838 20.925 1.00 60.78 85 ILE A N 1
ATOM 669 C CA . ILE A 1 85 ? -14.589 0.434 20.527 1.00 60.78 85 ILE A CA 1
ATOM 670 C C . ILE A 1 85 ? -15.893 0.674 21.297 1.00 60.78 85 ILE A C 1
ATOM 672 O O . ILE A 1 85 ? -16.074 1.749 21.866 1.00 60.78 85 ILE A O 1
ATOM 676 N N . ASP A 1 86 ? -16.788 -0.317 21.354 1.00 63.75 86 ASP A N 1
ATOM 677 C CA . ASP A 1 86 ? -18.084 -0.175 22.029 1.00 63.75 86 ASP A CA 1
ATOM 678 C C . ASP A 1 86 ? -17.913 -0.067 23.565 1.00 63.75 86 ASP A C 1
ATOM 680 O O . ASP A 1 86 ? -18.725 0.577 24.226 1.00 63.75 86 ASP A O 1
ATOM 684 N N . SER A 1 87 ? -16.824 -0.602 24.140 1.00 64.06 87 SER A N 1
ATOM 685 C CA . SER A 1 87 ? -16.470 -0.429 25.559 1.00 64.06 87 SER A CA 1
ATOM 686 C C . SER A 1 87 ? -15.729 0.877 25.877 1.00 64.06 87 SER A C 1
ATOM 688 O O . SER A 1 87 ? -15.318 1.064 27.020 1.00 64.06 87 SER A O 1
ATOM 690 N N . GLY A 1 88 ? -15.470 1.736 24.885 1.00 60.28 88 GLY A N 1
ATOM 691 C CA . GLY A 1 88 ? -14.749 3.001 25.071 1.00 60.28 88 GLY A CA 1
ATOM 692 C C . GLY A 1 88 ? -13.269 2.857 25.449 1.00 60.28 88 GLY A C 1
ATOM 693 O O . GLY A 1 88 ? -12.677 3.806 25.949 1.00 60.28 88 GLY A O 1
ATOM 694 N N . LYS A 1 89 ? -12.652 1.685 25.226 1.00 58.22 89 LYS A N 1
ATOM 695 C CA . LYS A 1 89 ? -11.225 1.453 25.533 1.00 58.22 89 LYS A CA 1
ATOM 696 C C . LYS A 1 89 ? -10.291 2.111 24.521 1.00 58.22 89 LYS A C 1
ATOM 698 O O . LYS A 1 89 ? -9.114 2.299 24.810 1.00 58.22 89 LYS A O 1
ATOM 703 N N . ILE A 1 90 ? -10.806 2.407 23.332 1.00 60.25 90 ILE A N 1
ATOM 704 C CA . ILE A 1 90 ? -10.087 3.055 22.241 1.00 60.25 90 ILE A CA 1
ATOM 705 C C . ILE A 1 90 ? -11.000 4.144 21.694 1.00 60.25 90 ILE A C 1
ATOM 707 O O . ILE A 1 90 ? -12.166 3.885 21.384 1.00 60.25 90 ILE A O 1
ATOM 711 N N . GLU A 1 91 ? -10.476 5.361 21.566 1.00 63.72 91 GLU A N 1
ATOM 712 C CA . GLU A 1 91 ? -11.195 6.427 20.878 1.00 63.72 91 GLU A CA 1
ATOM 713 C C . GLU A 1 91 ? -11.383 6.052 19.406 1.00 63.72 91 GLU A C 1
ATOM 715 O O . GLU A 1 91 ? -10.449 5.610 18.737 1.00 63.72 91 GLU A O 1
ATOM 720 N N . LYS A 1 92 ? -12.591 6.260 18.869 1.00 63.69 92 LYS A N 1
ATOM 721 C CA . LYS A 1 92 ? -12.926 5.938 17.468 1.00 63.69 92 LYS A CA 1
ATOM 722 C C . LYS A 1 92 ? -11.987 6.597 16.447 1.00 63.69 92 LYS A C 1
ATOM 724 O O . LYS A 1 92 ? -11.894 6.122 15.324 1.00 63.69 92 LYS A O 1
ATOM 729 N N . THR A 1 93 ? -11.299 7.664 16.835 1.00 62.56 93 THR A N 1
ATOM 730 C CA . THR A 1 93 ? -10.340 8.438 16.037 1.00 62.56 93 THR A CA 1
ATOM 731 C C . THR A 1 93 ? -8.951 7.792 15.938 1.00 62.56 93 THR A C 1
ATOM 733 O O . THR A 1 93 ? -8.220 8.075 14.994 1.00 62.56 93 THR A O 1
ATOM 736 N N . LEU A 1 94 ? -8.582 6.881 16.845 1.00 69.44 94 LEU A N 1
ATOM 737 C CA . LEU A 1 94 ? -7.225 6.320 16.962 1.00 69.44 94 LEU A CA 1
ATOM 738 C C . LEU A 1 94 ? -7.112 4.876 16.444 1.00 69.44 94 LEU A C 1
ATOM 740 O O . LEU A 1 94 ? -6.348 4.075 16.974 1.00 69.44 94 LEU A O 1
ATOM 744 N N . LEU A 1 95 ? -7.886 4.508 15.419 1.00 85.38 95 LEU A N 1
ATOM 745 C CA . LEU A 1 95 ? -7.918 3.127 14.912 1.00 85.38 95 LEU A CA 1
ATOM 746 C C . LEU A 1 95 ? -6.682 2.745 14.093 1.00 85.38 95 LEU A C 1
ATOM 748 O O . LEU A 1 95 ? -6.257 1.589 14.153 1.00 85.38 95 LEU A O 1
ATOM 752 N N . LEU A 1 96 ? -6.109 3.705 13.372 1.00 90.94 96 LEU A N 1
ATOM 753 C CA . LEU A 1 96 ? -4.807 3.618 12.724 1.00 90.94 96 LEU A CA 1
ATOM 754 C C . LEU A 1 96 ? -3.852 4.609 13.396 1.00 90.94 96 LEU A C 1
ATOM 756 O O . LEU A 1 96 ? -4.152 5.796 13.496 1.00 90.94 96 LEU A O 1
ATOM 760 N N . GLU A 1 97 ? -2.702 4.119 13.840 1.00 91.75 97 GLU A N 1
ATOM 761 C CA . GLU A 1 97 ? -1.563 4.930 14.270 1.00 91.75 97 GLU A CA 1
ATOM 762 C C . GLU A 1 97 ? -0.526 4.918 13.154 1.00 91.75 97 GLU A C 1
ATOM 764 O O . GLU A 1 97 ? -0.061 3.849 12.757 1.00 91.75 97 GLU A O 1
ATOM 769 N N . PHE A 1 98 ? -0.165 6.093 12.648 1.00 93.81 98 PHE A N 1
ATOM 770 C CA . PHE A 1 98 ? 0.935 6.233 11.701 1.00 93.81 98 PHE A CA 1
ATOM 771 C C . PHE A 1 98 ? 2.245 5.745 12.336 1.00 93.81 98 PHE A C 1
ATOM 773 O O . PHE A 1 98 ? 2.603 6.179 13.432 1.00 93.81 98 PHE A O 1
ATOM 780 N N . GLU A 1 99 ? 2.973 4.860 11.651 1.00 95.44 99 GLU A N 1
ATOM 781 C CA . GLU A 1 99 ? 4.290 4.398 12.107 1.00 95.44 99 GLU A CA 1
ATOM 782 C C . GLU A 1 99 ? 5.414 4.910 11.208 1.00 95.44 99 GLU A C 1
ATOM 784 O O . GLU A 1 99 ? 6.386 5.477 11.710 1.00 95.44 99 GLU A O 1
ATOM 789 N N . LYS A 1 100 ? 5.295 4.721 9.889 1.00 97.50 100 LYS A N 1
ATOM 790 C CA . LYS A 1 100 ? 6.366 5.054 8.944 1.00 97.50 100 LYS A CA 1
ATOM 791 C C . LYS A 1 100 ? 5.819 5.309 7.544 1.00 97.50 100 LYS A C 1
ATOM 793 O O . LYS A 1 100 ? 4.842 4.695 7.129 1.00 97.50 100 LYS A O 1
ATOM 798 N N . LYS A 1 101 ? 6.499 6.175 6.797 1.00 97.38 101 LYS A N 1
ATOM 799 C CA . LYS A 1 101 ? 6.299 6.402 5.364 1.00 97.38 101 LYS A CA 1
ATOM 800 C C . LYS A 1 101 ? 7.647 6.330 4.663 1.00 97.38 101 LYS A C 1
ATOM 802 O O . LYS A 1 101 ? 8.625 6.869 5.182 1.00 97.38 101 LYS A O 1
ATOM 807 N N . VAL A 1 102 ? 7.677 5.685 3.504 1.00 97.94 102 VAL A N 1
ATOM 808 C CA . VAL A 1 102 ? 8.826 5.695 2.597 1.00 97.94 102 VAL A CA 1
ATOM 809 C C . VAL A 1 102 ? 8.348 6.194 1.242 1.00 97.94 102 VAL A C 1
ATOM 811 O O . VAL A 1 102 ? 7.525 5.550 0.592 1.00 97.94 102 VAL A O 1
ATOM 814 N N . ASP A 1 103 ? 8.838 7.370 0.860 1.00 97.56 103 ASP A N 1
ATOM 815 C CA . ASP A 1 103 ? 8.624 7.978 -0.451 1.00 97.56 103 ASP A CA 1
ATOM 816 C C . ASP A 1 103 ? 9.636 7.425 -1.463 1.00 97.56 103 ASP A C 1
ATOM 818 O O . ASP A 1 103 ? 10.792 7.181 -1.113 1.00 97.56 103 ASP A O 1
ATOM 822 N N . PHE A 1 104 ? 9.220 7.242 -2.716 1.00 97.00 104 PHE A N 1
ATOM 823 C CA . PHE A 1 104 ? 10.088 6.738 -3.778 1.00 97.00 104 PHE A CA 1
ATOM 824 C C . PHE A 1 104 ? 9.717 7.281 -5.166 1.00 97.00 104 PHE A C 1
ATOM 826 O O . PHE A 1 104 ? 8.547 7.475 -5.498 1.00 97.00 104 PHE A O 1
ATOM 833 N N . CYS A 1 105 ? 10.738 7.497 -6.003 1.00 95.31 105 CYS A N 1
ATOM 834 C CA . CYS A 1 105 ? 10.620 8.099 -7.339 1.00 95.31 105 CYS A CA 1
ATOM 835 C C . CYS A 1 105 ? 10.200 7.082 -8.416 1.00 95.31 105 CYS A C 1
ATOM 837 O O . CYS A 1 105 ? 10.879 6.918 -9.429 1.00 95.31 105 CYS A O 1
ATOM 839 N N . ASP A 1 106 ? 9.114 6.354 -8.169 1.00 96.00 106 ASP A N 1
ATOM 840 C CA . ASP A 1 106 ? 8.481 5.463 -9.141 1.00 96.00 106 ASP A CA 1
ATOM 841 C C . ASP A 1 106 ? 6.965 5.665 -9.081 1.00 96.00 106 ASP A C 1
ATOM 843 O O . ASP A 1 106 ? 6.323 5.222 -8.122 1.00 96.00 106 ASP A O 1
ATOM 847 N N . PRO A 1 107 ? 6.391 6.400 -10.044 1.00 94.75 107 PRO A N 1
ATOM 848 C CA . PRO A 1 107 ? 4.986 6.769 -9.997 1.00 94.75 107 PRO A CA 1
ATOM 849 C C . PRO A 1 107 ? 4.031 5.596 -10.202 1.00 94.75 107 PRO A C 1
ATOM 851 O O . PRO A 1 107 ? 4.411 4.515 -10.659 1.00 94.75 107 PRO A O 1
ATOM 854 N N . GLY A 1 108 ? 2.769 5.834 -9.853 1.00 95.56 108 GLY A N 1
ATOM 855 C CA . GLY A 1 108 ? 1.689 4.884 -10.088 1.00 95.56 108 GLY A CA 1
ATOM 856 C C . GLY A 1 108 ? 1.725 3.657 -9.174 1.00 95.56 108 GLY A C 1
ATOM 857 O O . GLY A 1 108 ? 1.377 2.565 -9.615 1.00 95.56 108 GLY A O 1
ATOM 858 N N . ALA A 1 109 ? 2.178 3.778 -7.918 1.00 97.50 109 ALA A N 1
ATOM 859 C CA . ALA A 1 109 ? 2.078 2.670 -6.964 1.00 97.50 109 ALA A CA 1
ATOM 860 C C . ALA A 1 109 ? 0.608 2.267 -6.764 1.00 97.50 109 ALA A C 1
ATOM 862 O O . ALA A 1 109 ? -0.171 2.998 -6.156 1.00 97.50 109 ALA A O 1
ATOM 863 N N . CYS A 1 110 ? 0.241 1.097 -7.283 1.00 97.38 110 CYS A N 1
ATOM 864 C CA . CYS A 1 110 ? -1.157 0.691 -7.461 1.00 97.38 110 CYS A CA 1
ATOM 865 C C . CYS A 1 110 ? -1.504 -0.618 -6.742 1.00 97.38 110 CYS A C 1
ATOM 867 O O . CYS A 1 110 ? -2.673 -0.975 -6.614 1.00 97.38 110 CYS A O 1
ATOM 869 N N . PHE A 1 111 ? -0.496 -1.357 -6.276 1.00 98.50 111 PHE A N 1
ATOM 870 C CA . PHE A 1 111 ? -0.686 -2.639 -5.611 1.00 98.50 111 PHE A CA 1
ATOM 871 C C . PHE A 1 111 ? 0.396 -2.865 -4.566 1.00 98.50 111 PHE A C 1
ATOM 873 O O . PHE A 1 111 ? 1.556 -2.512 -4.779 1.00 98.50 111 PHE A O 1
ATOM 880 N N . VAL A 1 112 ? 0.026 -3.507 -3.459 1.00 98.31 112 VAL A N 1
ATOM 881 C CA . VAL A 1 112 ? 0.967 -3.955 -2.433 1.00 98.31 112 VAL A CA 1
ATOM 882 C C . VAL A 1 112 ? 0.642 -5.374 -1.981 1.00 98.31 112 VAL A C 1
ATOM 884 O O . VAL A 1 112 ? -0.515 -5.702 -1.723 1.00 98.31 112 VAL A O 1
ATOM 887 N N . SER A 1 113 ? 1.669 -6.210 -1.854 1.00 97.25 113 SER A N 1
ATOM 888 C CA . SER A 1 113 ? 1.588 -7.533 -1.231 1.00 97.25 113 SER A CA 1
ATOM 889 C C . SER A 1 113 ? 2.551 -7.654 -0.060 1.00 97.25 113 SER A C 1
ATOM 891 O O . SER A 1 113 ? 3.563 -6.957 -0.001 1.00 97.25 113 SER A O 1
ATOM 893 N N . ILE A 1 114 ? 2.254 -8.583 0.848 1.00 96.25 114 ILE A N 1
ATOM 894 C CA . ILE A 1 114 ? 3.069 -8.855 2.032 1.00 96.25 114 ILE A CA 1
ATOM 895 C C . ILE A 1 114 ? 3.467 -10.326 2.049 1.00 96.25 114 ILE A C 1
ATOM 897 O O . ILE A 1 114 ? 2.634 -11.215 1.864 1.00 96.25 114 ILE A O 1
ATOM 901 N N . GLU A 1 115 ? 4.736 -10.570 2.334 1.00 94.25 115 GLU A N 1
ATOM 902 C CA . GLU A 1 115 ? 5.294 -11.874 2.649 1.00 94.25 115 GLU A CA 1
ATOM 903 C C . GLU A 1 115 ? 5.883 -11.849 4.064 1.00 94.25 115 GLU A C 1
ATOM 905 O O . GLU A 1 115 ? 6.760 -11.041 4.357 1.00 94.25 115 GLU A O 1
ATOM 910 N N . GLU A 1 116 ? 5.412 -12.740 4.942 1.00 92.44 116 GLU A N 1
ATOM 911 C CA . GLU A 1 116 ? 6.066 -12.994 6.232 1.00 92.44 116 GLU A CA 1
ATOM 912 C C . GLU A 1 116 ? 7.402 -13.712 6.024 1.00 92.44 116 GLU A C 1
ATOM 914 O O . GLU A 1 116 ? 7.469 -14.673 5.253 1.00 92.44 116 GLU A O 1
ATOM 919 N N . LEU A 1 117 ? 8.432 -13.264 6.740 1.00 90.31 117 LEU A N 1
ATOM 920 C CA . LEU A 1 117 ? 9.772 -13.844 6.754 1.00 90.31 117 LEU A CA 1
ATOM 921 C C . LEU A 1 117 ? 10.063 -14.499 8.118 1.00 90.31 117 LEU A C 1
ATOM 923 O O . LEU A 1 117 ? 9.359 -14.284 9.103 1.00 90.31 117 LEU A O 1
ATOM 927 N N . VAL A 1 118 ? 11.120 -15.313 8.175 1.00 85.38 118 VAL A N 1
ATOM 928 C CA . VAL A 1 118 ? 11.445 -16.194 9.319 1.00 85.38 118 VAL A CA 1
ATOM 929 C C . VAL A 1 118 ? 11.854 -15.425 10.595 1.00 85.38 118 VAL A C 1
ATOM 931 O O . VAL A 1 118 ? 11.800 -15.974 11.690 1.00 85.38 118 VAL A O 1
ATOM 934 N N . ASP A 1 119 ? 12.239 -14.151 10.483 1.00 87.88 119 ASP A N 1
ATOM 935 C CA . ASP A 1 119 ? 12.740 -13.283 11.567 1.00 87.88 119 ASP A CA 1
ATOM 936 C C . ASP A 1 119 ? 11.707 -12.242 12.060 1.00 87.88 119 ASP A C 1
ATOM 938 O O . ASP A 1 119 ? 12.082 -11.145 12.492 1.00 87.88 119 ASP A O 1
ATOM 942 N N . ASP A 1 120 ? 10.409 -12.564 11.955 1.00 87.38 120 ASP A N 1
ATOM 943 C CA . ASP A 1 120 ? 9.249 -11.677 12.193 1.00 87.38 120 ASP A CA 1
ATOM 944 C C . ASP A 1 120 ? 9.193 -10.433 11.287 1.00 87.38 120 ASP A C 1
ATOM 946 O O . ASP A 1 120 ? 8.310 -9.568 11.431 1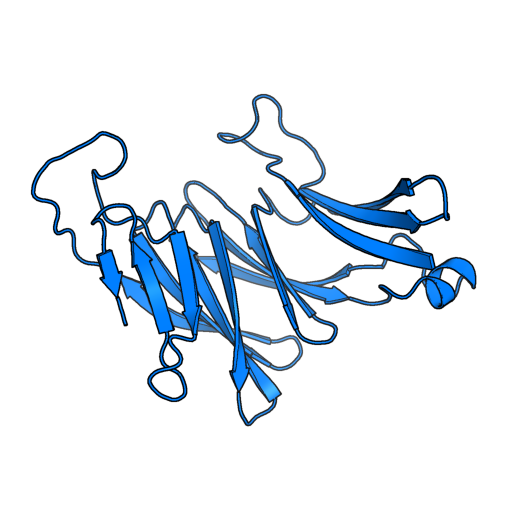.00 87.38 120 ASP A O 1
ATOM 950 N N . SER A 1 121 ? 10.131 -10.319 10.347 1.00 94.38 121 SER A N 1
ATOM 951 C CA . SER A 1 121 ? 10.106 -9.268 9.349 1.00 94.38 121 SER A CA 1
ATOM 952 C C . SER A 1 121 ? 9.134 -9.603 8.222 1.00 94.38 121 SER A C 1
ATOM 954 O O . SER A 1 121 ? 8.657 -10.728 8.067 1.00 94.38 121 SER A O 1
ATOM 956 N N . LYS A 1 122 ? 8.786 -8.576 7.456 1.00 95.06 122 LYS A N 1
ATOM 957 C CA . LYS A 1 122 ? 7.881 -8.667 6.317 1.00 95.06 122 LYS A CA 1
ATOM 958 C C . LYS A 1 122 ? 8.576 -8.113 5.099 1.00 95.06 122 LYS A C 1
ATOM 960 O O . LYS A 1 122 ? 9.125 -7.015 5.168 1.00 95.06 122 LYS A O 1
ATOM 965 N N . ARG A 1 123 ? 8.480 -8.827 3.985 1.00 96.38 123 ARG A N 1
ATOM 966 C CA . ARG A 1 123 ? 8.751 -8.262 2.670 1.00 96.38 123 ARG A CA 1
ATOM 967 C C . ARG A 1 123 ? 7.472 -7.635 2.137 1.00 96.38 123 ARG A C 1
ATOM 969 O O . ARG A 1 123 ? 6.431 -8.286 2.071 1.00 96.38 123 ARG A O 1
ATOM 976 N N . ILE A 1 124 ? 7.559 -6.366 1.774 1.00 97.88 124 ILE A N 1
ATOM 977 C CA . ILE A 1 124 ? 6.480 -5.578 1.192 1.00 97.88 124 ILE A CA 1
ATOM 978 C C . ILE A 1 124 ? 6.838 -5.348 -0.266 1.00 97.88 124 ILE A C 1
ATOM 980 O O . ILE A 1 124 ? 7.841 -4.702 -0.553 1.00 97.88 124 ILE A O 1
ATOM 984 N N . SER A 1 125 ? 6.038 -5.872 -1.184 1.00 98.00 125 SER A N 1
ATOM 985 C CA . SER A 1 125 ? 6.277 -5.727 -2.620 1.00 98.00 125 SER A CA 1
ATOM 986 C C . SER A 1 125 ? 5.236 -4.791 -3.209 1.00 98.00 125 SER A C 1
ATOM 988 O O . SER A 1 125 ? 4.043 -4.990 -2.990 1.00 98.00 125 SER A O 1
ATOM 990 N N . VAL A 1 126 ? 5.685 -3.771 -3.934 1.00 98.44 126 VAL A N 1
ATOM 991 C CA . VAL A 1 126 ? 4.846 -2.713 -4.500 1.00 98.44 126 VAL A CA 1
ATOM 992 C C . VAL A 1 126 ? 4.987 -2.702 -6.013 1.00 98.44 126 VAL A C 1
ATOM 994 O O . VAL A 1 126 ? 6.097 -2.563 -6.530 1.00 98.44 126 VAL A O 1
ATOM 997 N N . ALA A 1 127 ? 3.863 -2.826 -6.715 1.00 98.19 127 ALA A N 1
ATOM 998 C CA . ALA A 1 127 ? 3.813 -2.678 -8.164 1.00 98.19 127 ALA A CA 1
ATOM 999 C C . ALA A 1 127 ? 3.531 -1.213 -8.527 1.00 98.19 127 ALA A C 1
ATOM 1001 O O . ALA A 1 127 ? 2.570 -0.614 -8.031 1.00 98.19 127 ALA A O 1
ATOM 1002 N N . CYS A 1 128 ? 4.389 -0.640 -9.367 1.00 97.81 128 CYS A N 1
ATOM 1003 C CA . CYS A 1 128 ? 4.294 0.731 -9.856 1.00 97.81 128 CYS A CA 1
ATOM 1004 C C . CYS A 1 128 ? 3.846 0.694 -11.322 1.00 97.81 128 CYS A C 1
ATOM 1006 O O . CYS A 1 128 ? 4.647 0.380 -12.208 1.00 97.81 128 CYS A O 1
ATOM 1008 N N . TYR A 1 129 ? 2.563 0.985 -11.552 1.00 95.69 129 TYR A N 1
ATOM 1009 C CA . TYR A 1 129 ? 1.906 0.913 -12.855 1.00 95.69 129 TYR A CA 1
ATOM 1010 C C . TYR A 1 129 ? 2.570 1.852 -13.846 1.00 95.69 129 TYR A C 1
ATOM 1012 O O . TYR A 1 129 ? 2.953 1.433 -14.933 1.00 95.69 129 TYR A O 1
ATOM 1020 N N . ASP A 1 130 ? 2.764 3.111 -13.459 1.00 93.94 130 ASP A N 1
ATOM 1021 C CA . ASP A 1 130 ? 3.323 4.082 -14.380 1.00 93.94 130 ASP A CA 1
ATOM 1022 C C . ASP A 1 130 ? 4.787 3.765 -14.658 1.00 93.94 130 ASP A C 1
ATOM 1024 O O . ASP A 1 130 ? 5.188 3.769 -15.806 1.00 93.94 130 ASP A O 1
ATOM 1028 N N . SER A 1 131 ? 5.635 3.458 -13.680 1.00 94.25 131 SER A N 1
ATOM 1029 C CA . SER A 1 131 ? 7.056 3.250 -14.002 1.00 94.25 131 SER A CA 1
ATOM 1030 C C . SER A 1 131 ? 7.422 1.860 -14.528 1.00 94.25 131 SER A C 1
ATOM 1032 O O . SER A 1 131 ? 8.566 1.680 -14.955 1.00 94.25 131 SER A O 1
ATOM 1034 N N . GLY A 1 132 ? 6.503 0.889 -14.503 1.00 95.25 132 GLY A N 1
ATOM 1035 C CA . GLY A 1 132 ? 6.806 -0.481 -14.918 1.00 95.25 132 GLY A CA 1
ATOM 1036 C C . GLY A 1 132 ? 7.804 -1.162 -13.984 1.00 95.25 132 GLY A C 1
ATOM 1037 O O . GLY A 1 132 ? 8.718 -1.862 -14.424 1.00 95.25 132 GLY A O 1
ATOM 1038 N N . VAL A 1 133 ? 7.690 -0.881 -12.686 1.00 96.44 133 VAL A N 1
ATOM 1039 C CA . VAL A 1 133 ? 8.677 -1.273 -11.677 1.00 96.44 133 VAL A CA 1
ATOM 1040 C C . VAL A 1 133 ? 8.016 -2.049 -10.551 1.00 96.44 133 VAL A C 1
ATOM 1042 O O . VAL A 1 133 ? 6.957 -1.677 -10.046 1.00 96.44 133 VAL A O 1
ATOM 1045 N N . LEU A 1 134 ? 8.709 -3.085 -10.090 1.00 97.44 134 LEU A N 1
ATOM 1046 C CA . LEU A 1 134 ? 8.490 -3.681 -8.784 1.00 97.44 134 LEU A CA 1
ATOM 1047 C C . LEU A 1 134 ? 9.483 -3.091 -7.777 1.00 97.44 134 LEU A C 1
ATOM 1049 O O . LEU A 1 134 ? 10.695 -3.135 -7.991 1.00 97.44 134 LEU A O 1
ATOM 1053 N N . ARG A 1 135 ? 8.985 -2.587 -6.649 1.00 97.50 135 ARG A N 1
ATOM 1054 C CA . ARG A 1 135 ? 9.805 -2.206 -5.490 1.00 97.50 135 ARG A CA 1
ATOM 1055 C C . ARG A 1 135 ? 9.580 -3.171 -4.343 1.00 97.50 135 ARG A C 1
ATOM 1057 O O . ARG A 1 135 ? 8.464 -3.642 -4.144 1.00 97.50 135 ARG A O 1
ATOM 1064 N N . THR A 1 136 ? 10.621 -3.436 -3.569 1.00 97.50 136 THR A N 1
ATOM 1065 C CA . THR A 1 136 ? 10.539 -4.273 -2.371 1.00 97.50 136 THR A CA 1
ATOM 1066 C C . THR A 1 136 ? 11.069 -3.526 -1.161 1.00 97.50 136 THR A C 1
ATOM 1068 O O . THR A 1 136 ? 12.089 -2.846 -1.244 1.00 97.50 136 THR A O 1
ATOM 1071 N N . PHE A 1 137 ? 10.391 -3.684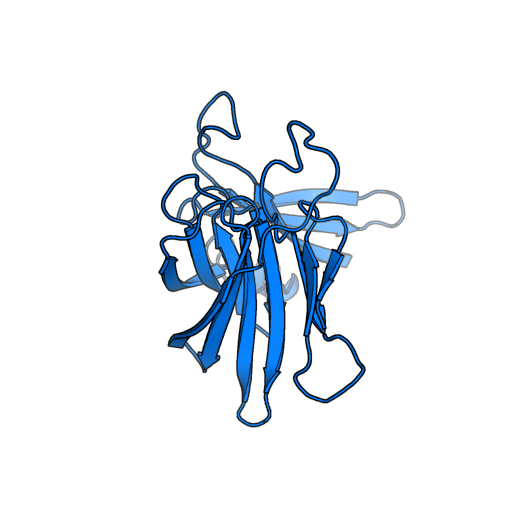 -0.032 1.00 98.00 137 PHE A N 1
ATOM 1072 C CA . PHE A 1 137 ? 10.753 -3.094 1.250 1.00 98.00 137 PHE A CA 1
ATOM 1073 C C . PHE A 1 137 ? 10.777 -4.171 2.331 1.00 98.00 137 PHE A C 1
ATOM 1075 O O . PHE A 1 137 ? 9.976 -5.106 2.289 1.00 98.00 137 PHE A O 1
ATOM 1082 N N . LYS A 1 138 ? 11.629 -4.000 3.341 1.00 97.38 138 LYS A N 1
ATOM 1083 C CA . LYS A 1 138 ? 11.612 -4.786 4.573 1.00 97.38 138 LYS A CA 1
ATOM 1084 C C . LYS A 1 138 ? 10.923 -3.992 5.665 1.00 97.38 138 LYS A C 1
ATOM 1086 O O . LYS A 1 138 ? 11.279 -2.845 5.918 1.00 97.38 138 LYS A O 1
ATOM 1091 N N . SER A 1 139 ? 9.976 -4.615 6.353 1.00 97.56 139 SER A N 1
ATOM 1092 C CA . SER A 1 139 ? 9.387 -4.083 7.580 1.00 97.56 139 SER A CA 1
ATOM 1093 C C . SER A 1 139 ? 9.756 -4.957 8.769 1.00 97.56 139 SER A C 1
ATOM 1095 O O . SER A 1 139 ? 9.618 -6.181 8.716 1.00 97.56 139 SER A O 1
ATOM 1097 N N . ARG A 1 140 ? 10.197 -4.337 9.866 1.00 96.25 140 ARG A N 1
ATOM 1098 C CA . ARG A 1 140 ? 10.443 -5.011 11.148 1.00 96.25 140 ARG A CA 1
ATOM 1099 C C . ARG A 1 140 ? 10.052 -4.082 12.288 1.00 96.25 140 ARG A C 1
ATOM 1101 O O . ARG A 1 140 ? 10.707 -3.079 12.552 1.00 96.25 140 ARG A O 1
ATOM 1108 N N . GLY A 1 141 ? 8.983 -4.414 13.005 1.00 93.50 141 GLY A N 1
ATOM 1109 C CA . GLY A 1 141 ? 8.502 -3.521 14.057 1.00 93.50 141 GLY A CA 1
ATOM 1110 C C . GLY A 1 141 ? 7.923 -2.232 13.462 1.00 93.50 141 GLY A C 1
ATOM 1111 O O . GLY A 1 141 ? 6.951 -2.294 12.715 1.00 93.50 141 GLY A O 1
ATOM 1112 N N . LYS A 1 142 ? 8.497 -1.080 13.823 1.00 94.62 142 LYS A N 1
ATOM 1113 C CA . LYS A 1 142 ? 8.145 0.237 13.259 1.00 94.62 142 LYS A CA 1
ATOM 1114 C C . LYS A 1 142 ? 9.029 0.640 12.073 1.00 94.62 142 LYS A C 1
ATOM 1116 O O . LYS A 1 142 ? 8.750 1.648 11.431 1.00 94.62 142 LYS A O 1
ATOM 1121 N N . GLU A 1 143 ? 10.079 -0.131 11.795 1.00 96.06 143 GLU A N 1
ATOM 1122 C CA . GLU A 1 143 ? 10.977 0.144 10.679 1.00 96.06 143 GLU A CA 1
ATOM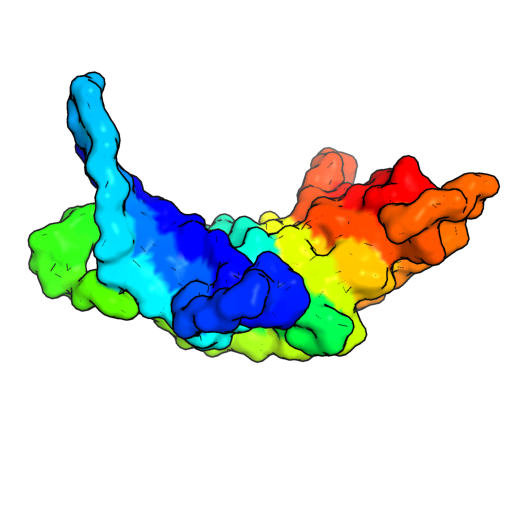 1123 C C . GLU A 1 143 ? 10.362 -0.314 9.360 1.00 96.06 143 GLU A C 1
ATOM 1125 O O . GLU A 1 143 ? 9.689 -1.348 9.302 1.00 96.06 143 GLU A O 1
ATOM 1130 N N . LEU A 1 144 ? 10.625 0.469 8.316 1.00 97.56 144 LEU A N 1
ATOM 1131 C CA . LEU A 1 144 ? 10.284 0.189 6.928 1.00 97.56 144 LEU A CA 1
ATOM 1132 C C . LEU A 1 144 ? 11.394 0.774 6.055 1.00 97.56 144 LEU A C 1
ATOM 1134 O O . LEU A 1 144 ? 11.623 1.986 6.083 1.00 97.56 144 LEU A O 1
ATOM 1138 N N . GLU A 1 145 ? 12.081 -0.087 5.315 1.00 97.12 145 GLU A N 1
ATOM 1139 C CA . GLU A 1 145 ? 13.275 0.254 4.539 1.00 97.12 145 GLU A CA 1
ATOM 1140 C C . GLU A 1 145 ? 13.194 -0.369 3.148 1.00 97.12 145 GLU A C 1
ATOM 1142 O O . GLU A 1 145 ? 12.666 -1.464 2.987 1.00 97.12 145 GLU A O 1
ATOM 1147 N N . GLU A 1 146 ? 13.702 0.320 2.130 1.00 97.12 146 GLU A N 1
ATOM 1148 C CA . GLU A 1 146 ? 13.780 -0.226 0.774 1.00 97.12 146 GLU A CA 1
ATOM 1149 C C . GLU A 1 146 ? 14.860 -1.315 0.690 1.00 97.12 146 GLU A C 1
ATOM 1151 O O . GLU A 1 146 ? 15.997 -1.099 1.101 1.00 97.12 146 GLU A O 1
ATOM 1156 N N . GLU A 1 147 ? 14.511 -2.477 0.137 1.00 95.44 147 GLU A N 1
ATOM 1157 C CA . GLU A 1 147 ? 15.449 -3.581 -0.118 1.00 95.44 147 GLU A CA 1
ATOM 1158 C C . GLU A 1 147 ? 15.897 -3.646 -1.576 1.00 95.44 147 GLU A C 1
ATOM 1160 O O . GLU A 1 147 ? 16.991 -4.127 -1.865 1.00 95.44 147 GLU A O 1
ATOM 1165 N N . GLY A 1 148 ? 15.048 -3.217 -2.512 1.00 95.19 148 GLY A N 1
ATOM 1166 C CA . GLY A 1 148 ? 15.350 -3.407 -3.920 1.00 95.19 148 GLY A CA 1
ATOM 1167 C C . GLY A 1 148 ? 14.310 -2.872 -4.887 1.00 95.19 148 GLY A C 1
ATOM 1168 O O . GLY A 1 148 ? 13.193 -2.485 -4.531 1.00 95.19 148 GLY A O 1
ATOM 1169 N N . LYS A 1 149 ? 14.723 -2.879 -6.153 1.00 95.81 149 LYS A N 1
ATOM 1170 C CA . LYS A 1 149 ? 13.960 -2.416 -7.303 1.00 95.81 149 LYS A CA 1
ATOM 1171 C C . LYS A 1 149 ? 14.243 -3.331 -8.490 1.00 95.81 149 LYS A C 1
ATOM 1173 O O . LYS A 1 149 ? 15.401 -3.581 -8.811 1.00 95.81 149 LYS A O 1
ATOM 1178 N N . LEU A 1 150 ? 13.188 -3.762 -9.169 1.00 94.38 150 LEU A N 1
ATOM 1179 C CA . LEU A 1 150 ? 13.250 -4.457 -10.447 1.00 94.38 150 LEU A CA 1
ATOM 1180 C C . LEU A 1 150 ? 12.463 -3.647 -11.475 1.00 94.38 150 LEU A C 1
ATOM 1182 O O . LEU A 1 150 ? 11.294 -3.334 -11.258 1.00 94.38 150 LEU A O 1
ATOM 1186 N N . LYS A 1 151 ? 13.110 -3.289 -12.581 1.00 93.06 151 LYS A N 1
ATOM 1187 C CA . LYS A 1 151 ? 12.467 -2.628 -13.716 1.00 93.06 151 LYS A CA 1
ATOM 1188 C C . LYS A 1 151 ? 12.227 -3.665 -14.804 1.00 93.06 151 LYS A C 1
ATOM 1190 O O . LYS A 1 151 ? 13.145 -4.421 -15.109 1.00 93.06 151 LYS A O 1
ATOM 1195 N N . PHE A 1 152 ? 11.021 -3.695 -15.356 1.00 89.12 152 PHE A N 1
ATOM 1196 C CA . PHE A 1 152 ? 10.701 -4.584 -16.465 1.00 89.12 152 PHE A CA 1
ATOM 1197 C C . PHE A 1 152 ? 11.174 -3.984 -17.788 1.00 89.12 152 PHE A C 1
ATOM 1199 O O . PHE A 1 152 ? 11.171 -2.762 -17.968 1.00 89.12 152 PHE A O 1
ATOM 1206 N N . ASP A 1 153 ? 11.609 -4.855 -18.693 1.00 82.19 153 ASP A N 1
ATOM 1207 C CA . ASP A 1 153 ? 12.016 -4.464 -20.036 1.00 82.19 153 ASP A CA 1
ATOM 1208 C C . ASP A 1 153 ? 10.796 -4.393 -20.954 1.00 82.19 153 ASP A C 1
ATOM 1210 O O . ASP A 1 153 ? 9.876 -5.207 -20.878 1.00 82.19 153 ASP A O 1
ATOM 1214 N N . PHE A 1 154 ? 10.797 -3.401 -21.839 1.00 77.75 154 PHE A N 1
ATOM 1215 C CA . PHE A 1 154 ? 9.734 -3.212 -22.816 1.00 77.75 154 PHE A CA 1
ATOM 1216 C C . PHE A 1 154 ? 9.818 -4.277 -23.907 1.00 77.75 154 PHE A C 1
ATOM 1218 O O . PHE A 1 154 ? 10.870 -4.448 -24.523 1.00 77.75 154 PHE A O 1
ATOM 1225 N N . CYS A 1 155 ? 8.729 -5.009 -24.133 1.00 64.94 155 CYS A N 1
ATOM 1226 C CA . CYS A 1 155 ? 8.685 -6.116 -25.085 1.00 64.94 155 CYS A CA 1
ATOM 1227 C C . CYS A 1 155 ? 7.265 -6.304 -25.642 1.00 64.94 155 CYS A C 1
ATOM 1229 O O . CYS A 1 155 ? 6.629 -7.323 -25.363 1.00 64.94 155 CYS A O 1
ATOM 1231 N N . VAL A 1 156 ? 6.770 -5.325 -26.396 1.00 65.56 156 VAL A N 1
ATOM 1232 C CA . VAL A 1 156 ? 5.442 -5.379 -27.029 1.00 65.56 156 VAL A CA 1
ATOM 1233 C C . VAL A 1 156 ? 5.604 -5.307 -28.542 1.00 65.56 156 VAL A C 1
ATOM 1235 O O . VAL A 1 156 ? 6.424 -4.535 -29.038 1.00 65.56 156 VAL A O 1
ATOM 1238 N N . ASP A 1 157 ? 4.839 -6.135 -29.255 1.00 62.28 157 ASP A N 1
ATOM 1239 C CA . ASP A 1 157 ? 4.885 -6.248 -30.719 1.00 62.28 157 ASP A CA 1
ATOM 1240 C C . ASP A 1 157 ? 3.902 -5.282 -31.420 1.00 62.28 157 ASP A C 1
ATOM 1242 O O . ASP A 1 157 ? 4.082 -4.969 -32.596 1.00 62.28 157 ASP A O 1
ATOM 1246 N N . GLU A 1 158 ? 2.895 -4.764 -30.704 1.00 65.56 158 GLU A N 1
ATOM 1247 C CA . GLU A 1 158 ? 1.932 -3.761 -31.184 1.00 65.56 158 GLU A CA 1
ATOM 1248 C C . GLU A 1 158 ? 1.723 -2.675 -30.112 1.00 65.56 158 GLU A C 1
ATOM 1250 O O . GLU A 1 158 ? 1.384 -2.974 -28.969 1.00 65.56 158 GLU A O 1
ATOM 1255 N N . GLU A 1 159 ? 1.935 -1.402 -30.466 1.00 66.94 159 GLU A N 1
ATOM 1256 C CA . GLU A 1 159 ? 1.719 -0.270 -29.555 1.00 66.94 159 GLU A CA 1
ATOM 1257 C C . GLU A 1 159 ? 0.224 0.075 -29.460 1.00 66.94 159 GLU A C 1
ATOM 1259 O O . GLU A 1 159 ? -0.408 0.461 -30.446 1.00 66.94 159 GLU A O 1
ATOM 1264 N N . SER A 1 160 ? -0.336 -0.007 -28.251 1.00 78.06 160 SER A N 1
ATOM 1265 C CA . SER A 1 160 ? -1.635 0.579 -27.901 1.00 78.06 160 SER A CA 1
ATOM 1266 C C . SER A 1 160 ? -1.454 1.663 -26.833 1.00 78.06 160 SER A C 1
ATOM 1268 O O . SER A 1 160 ? -0.478 1.643 -26.088 1.00 78.06 160 SER A O 1
ATOM 1270 N N . GLU A 1 161 ? -2.400 2.605 -26.717 1.00 82.38 161 GLU A N 1
ATOM 1271 C CA . GLU A 1 161 ? -2.321 3.736 -25.764 1.00 82.38 161 GLU A CA 1
ATOM 1272 C C . GLU A 1 161 ? -2.188 3.329 -24.283 1.00 82.38 161 GLU A C 1
ATOM 1274 O O . GLU A 1 161 ? -1.947 4.184 -23.438 1.00 82.38 161 GLU A O 1
ATOM 1279 N N . ARG A 1 162 ? -2.412 2.051 -23.953 1.00 85.44 162 ARG A N 1
ATOM 1280 C CA . ARG A 1 162 ? -2.316 1.508 -22.589 1.00 85.44 162 ARG A CA 1
ATOM 1281 C C . ARG A 1 162 ? -1.151 0.535 -22.389 1.00 85.44 162 ARG A C 1
ATOM 1283 O O . ARG A 1 162 ? -1.072 -0.086 -21.328 1.00 85.44 162 ARG A O 1
ATOM 1290 N N . GLN A 1 163 ? -0.348 0.322 -23.425 1.00 89.44 163 GLN A N 1
ATOM 1291 C CA . GLN A 1 163 ? 0.745 -0.649 -23.482 1.00 89.44 163 GLN A CA 1
ATOM 1292 C C . GLN A 1 163 ? 1.990 -0.014 -24.115 1.00 89.44 163 GLN A C 1
ATOM 1294 O O . GLN A 1 163 ? 2.793 -0.671 -24.767 1.00 89.44 163 GLN A O 1
ATOM 1299 N N . GLU A 1 164 ? 2.152 1.295 -23.938 1.00 88.50 164 GLU A N 1
ATOM 1300 C CA . GLU A 1 164 ? 3.256 2.077 -24.493 1.00 88.50 164 GLU A CA 1
ATOM 1301 C C . GLU A 1 164 ? 4.587 1.837 -23.766 1.00 88.50 164 GLU A C 1
ATOM 1303 O O . GLU A 1 164 ? 5.650 2.265 -24.216 1.00 88.50 164 GLU A O 1
ATOM 1308 N N . ARG A 1 165 ? 4.529 1.188 -22.599 1.00 90.19 165 ARG A N 1
ATOM 1309 C CA . ARG A 1 165 ? 5.663 0.828 -21.738 1.00 90.19 165 ARG A CA 1
ATOM 1310 C C . ARG A 1 165 ? 5.254 -0.285 -20.769 1.00 90.19 165 ARG A C 1
ATOM 1312 O O . ARG A 1 165 ? 4.074 -0.605 -20.691 1.00 90.19 165 ARG A O 1
ATOM 1319 N N . PRO A 1 166 ? 6.188 -0.877 -20.006 1.00 93.75 166 PRO A N 1
ATOM 1320 C CA . P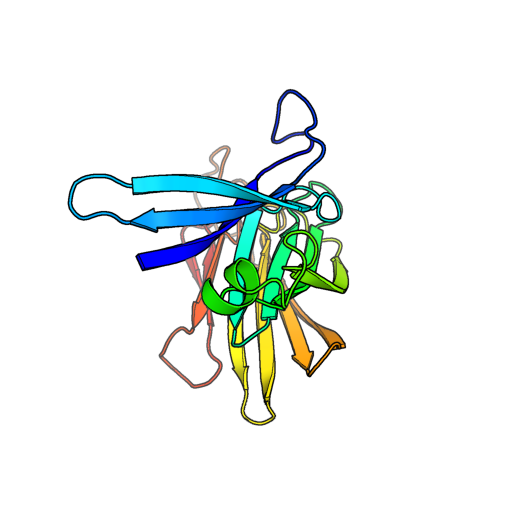RO A 1 166 ? 5.828 -1.834 -18.966 1.00 93.75 166 PRO A CA 1
ATOM 1321 C C . PRO A 1 166 ? 4.930 -1.193 -17.898 1.00 93.75 166 PRO A C 1
ATOM 1323 O O . PRO A 1 166 ? 5.186 -0.070 -17.462 1.00 93.75 166 PRO A O 1
ATOM 1326 N N . HIS A 1 167 ? 3.924 -1.938 -17.439 1.00 94.88 167 HIS A N 1
ATOM 1327 C CA . HIS A 1 167 ? 2.944 -1.524 -16.436 1.00 94.88 167 HIS A CA 1
ATOM 1328 C C . HIS A 1 167 ? 2.743 -2.605 -15.373 1.00 94.88 167 HIS A C 1
ATOM 1330 O O . HIS A 1 167 ? 1.839 -3.443 -15.455 1.00 94.88 167 HIS A O 1
ATOM 1336 N N . ALA A 1 168 ? 3.584 -2.580 -14.337 1.00 96.75 168 ALA A N 1
ATOM 1337 C CA . ALA A 1 168 ? 3.485 -3.507 -13.217 1.00 96.75 168 ALA A CA 1
ATOM 1338 C C . ALA A 1 168 ? 2.205 -3.223 -12.417 1.00 96.75 168 ALA A C 1
ATOM 1340 O O . ALA A 1 168 ? 2.097 -2.171 -11.789 1.00 96.75 168 ALA A O 1
ATOM 1341 N N . HIS A 1 169 ? 1.252 -4.158 -12.403 1.00 96.94 169 HIS A N 1
ATOM 1342 C CA . HIS A 1 169 ? -0.058 -3.921 -11.777 1.00 96.94 169 HIS A CA 1
ATOM 1343 C C . HIS A 1 169 ? -0.385 -4.890 -10.631 1.00 96.94 169 HIS A C 1
ATOM 1345 O O . HIS A 1 169 ? -1.213 -4.592 -9.771 1.00 96.94 169 HIS A O 1
ATOM 1351 N N . CYS A 1 170 ? 0.260 -6.051 -10.566 1.00 97.00 170 CYS A N 1
ATOM 1352 C CA . CYS A 1 170 ? 0.019 -7.008 -9.490 1.00 97.00 170 CYS A CA 1
ATOM 1353 C C . CYS A 1 170 ? 1.298 -7.761 -9.151 1.00 97.00 170 CYS A C 1
ATOM 1355 O O . CYS A 1 170 ? 2.054 -8.122 -10.046 1.00 97.00 170 CYS A O 1
ATOM 1357 N N . VAL A 1 171 ? 1.515 -8.022 -7.864 1.00 96.69 171 VAL A N 1
ATOM 1358 C CA . VAL A 1 171 ? 2.592 -8.881 -7.372 1.00 96.69 171 VAL A CA 1
ATOM 1359 C C . VAL A 1 171 ? 2.043 -9.814 -6.303 1.00 96.69 171 VAL A C 1
ATOM 1361 O O . VAL A 1 171 ? 1.349 -9.382 -5.387 1.00 96.69 171 VAL A O 1
ATOM 1364 N N . VAL A 1 172 ? 2.329 -11.106 -6.421 1.00 94.75 172 VAL A N 1
ATOM 1365 C CA . VAL A 1 172 ? 1.903 -12.135 -5.463 1.00 94.75 172 VAL A CA 1
ATOM 1366 C C . VAL A 1 172 ? 3.009 -13.163 -5.267 1.00 94.75 172 VAL A C 1
ATOM 1368 O O . VAL A 1 172 ? 3.932 -13.251 -6.069 1.00 94.75 172 VAL A O 1
ATOM 1371 N N . LYS A 1 173 ? 2.918 -13.988 -4.220 1.00 91.75 173 LYS A N 1
ATOM 1372 C CA . LYS A 1 173 ? 3.787 -15.167 -4.103 1.00 91.75 173 LYS A CA 1
ATOM 1373 C C . LYS A 1 173 ? 3.518 -16.117 -5.271 1.00 91.75 173 LYS A C 1
ATOM 1375 O O . LYS A 1 173 ? 2.359 -16.425 -5.542 1.00 91.75 173 LYS A O 1
ATOM 1380 N N . SER A 1 174 ? 4.568 -16.601 -5.934 1.00 91.12 174 SER A N 1
ATOM 1381 C CA . SER A 1 174 ? 4.404 -17.485 -7.099 1.00 91.12 174 SER A CA 1
ATOM 1382 C C . SER A 1 174 ? 3.992 -18.913 -6.706 1.00 91.12 174 SER A C 1
ATOM 1384 O O . SER A 1 174 ? 3.338 -19.611 -7.477 1.00 91.12 174 SER A O 1
ATOM 1386 N N . GLY A 1 175 ? 4.394 -19.356 -5.508 1.00 85.81 175 GLY A N 1
ATOM 1387 C CA . GLY A 1 175 ? 4.198 -20.726 -5.028 1.00 85.81 175 GLY A CA 1
ATOM 1388 C C . GLY A 1 175 ? 5.139 -21.769 -5.646 1.00 85.81 175 GLY A C 1
ATOM 1389 O O . GLY A 1 175 ? 5.034 -22.936 -5.279 1.00 85.81 175 GLY A O 1
ATOM 1390 N N . LYS A 1 176 ? 6.051 -21.381 -6.553 1.00 85.00 176 LYS A N 1
ATOM 1391 C CA . LYS A 1 176 ? 7.044 -22.288 -7.157 1.00 85.00 176 LYS A CA 1
ATOM 1392 C C . LYS A 1 176 ? 8.186 -22.619 -6.203 1.00 85.00 176 LYS A C 1
ATOM 1394 O O . LYS A 1 176 ? 8.500 -23.784 -5.994 1.00 85.00 176 LYS A O 1
ATOM 1399 N N . GLU A 1 177 ? 8.786 -21.582 -5.633 1.00 87.50 177 GLU A N 1
ATOM 1400 C CA . GLU A 1 177 ? 9.907 -21.670 -4.697 1.00 87.50 177 GLU A CA 1
ATOM 1401 C C . GLU A 1 177 ? 9.691 -20.694 -3.537 1.00 87.50 177 GLU A C 1
ATOM 1403 O O . GLU A 1 177 ? 8.967 -19.697 -3.665 1.00 87.50 177 GLU A O 1
ATOM 1408 N N . GLU A 1 178 ? 10.298 -20.970 -2.386 1.00 82.88 178 GLU A N 1
ATOM 1409 C CA . GLU A 1 178 ? 10.232 -20.066 -1.238 1.00 82.88 178 GLU A CA 1
ATOM 1410 C C . GLU A 1 178 ? 10.828 -18.695 -1.598 1.00 82.88 178 GLU A C 1
ATOM 1412 O O . GLU A 1 178 ? 11.912 -18.603 -2.166 1.00 82.88 178 GLU A O 1
ATOM 1417 N N . GLY A 1 179 ? 10.092 -17.619 -1.310 1.00 82.50 179 GLY A N 1
ATOM 1418 C CA . GLY A 1 179 ? 10.502 -16.248 -1.629 1.00 82.50 179 GLY A CA 1
ATOM 1419 C C . GLY A 1 179 ? 10.348 -15.825 -3.096 1.00 82.50 179 GLY A C 1
ATOM 1420 O O . GLY A 1 179 ? 10.694 -14.689 -3.419 1.00 82.50 179 GLY A O 1
ATOM 1421 N N . SER A 1 180 ? 9.823 -16.687 -3.975 1.00 90.12 180 SER A N 1
ATOM 1422 C CA . SER A 1 180 ? 9.555 -16.335 -5.379 1.00 90.12 180 SER A CA 1
ATOM 1423 C C . SER A 1 180 ? 8.252 -15.539 -5.546 1.00 90.12 180 SER A C 1
ATOM 1425 O O . SER A 1 180 ? 7.228 -15.823 -4.909 1.00 90.12 180 SER A O 1
ATOM 1427 N N . LEU A 1 181 ? 8.271 -14.555 -6.445 1.00 93.38 181 LEU A N 1
ATOM 1428 C CA . LEU A 1 181 ? 7.155 -13.646 -6.712 1.00 93.38 181 LEU A CA 1
ATOM 1429 C C . LEU A 1 181 ? 6.681 -13.809 -8.153 1.00 93.38 181 LEU A C 1
ATOM 1431 O O . LEU A 1 181 ? 7.498 -13.914 -9.050 1.00 93.38 181 LEU A O 1
ATOM 1435 N N . ALA A 1 182 ? 5.372 -13.782 -8.380 1.00 94.94 182 ALA A N 1
ATOM 1436 C CA . ALA A 1 182 ? 4.793 -13.604 -9.703 1.00 94.94 182 ALA A CA 1
ATOM 1437 C C . ALA A 1 182 ? 4.353 -12.145 -9.862 1.00 94.94 182 ALA A C 1
ATOM 1439 O O . ALA A 1 182 ? 3.630 -11.631 -9.003 1.00 94.94 182 ALA A O 1
ATOM 1440 N N . VAL A 1 183 ? 4.768 -11.490 -10.946 1.00 95.81 183 VAL A N 1
ATOM 1441 C CA . VAL A 1 183 ? 4.434 -10.087 -11.229 1.00 95.81 183 VAL A CA 1
ATOM 1442 C C . VAL A 1 183 ? 3.741 -9.977 -12.574 1.00 95.81 183 VAL A C 1
ATOM 1444 O O . VAL A 1 183 ? 4.269 -10.442 -13.580 1.00 95.81 183 VAL A O 1
ATOM 1447 N N . VAL A 1 184 ? 2.568 -9.350 -12.585 1.00 95.75 184 VAL A N 1
ATOM 1448 C CA . VAL A 1 184 ? 1.811 -9.061 -13.804 1.00 95.75 184 VAL A CA 1
ATOM 1449 C C . VAL A 1 184 ? 2.237 -7.704 -14.346 1.00 95.75 184 VAL A C 1
ATOM 1451 O O . VAL A 1 184 ? 2.101 -6.687 -13.659 1.00 95.75 184 VAL A O 1
ATOM 1454 N N . ASP A 1 185 ? 2.700 -7.709 -15.589 1.00 94.69 185 ASP A N 1
ATOM 1455 C CA . ASP A 1 185 ? 2.988 -6.531 -16.394 1.00 94.69 185 ASP A CA 1
ATOM 1456 C C . ASP A 1 185 ? 1.946 -6.431 -17.509 1.00 94.69 185 ASP A C 1
ATOM 1458 O O . ASP A 1 185 ? 1.987 -7.172 -18.494 1.00 94.69 185 ASP A O 1
ATOM 1462 N N . LEU A 1 186 ? 0.988 -5.522 -17.324 1.00 92.69 186 LEU A N 1
ATOM 1463 C CA . LEU A 1 186 ? -0.085 -5.296 -18.292 1.00 92.69 186 LEU A CA 1
ATOM 1464 C C . LEU A 1 186 ? 0.411 -4.629 -19.574 1.00 92.69 186 LEU A C 1
ATOM 1466 O O . LEU A 1 186 ? -0.206 -4.787 -20.622 1.00 92.69 186 LEU A O 1
ATOM 1470 N N . GLY A 1 187 ? 1.510 -3.883 -19.484 1.00 91.19 187 GLY A N 1
ATOM 1471 C CA . GLY A 1 187 ? 2.074 -3.157 -20.611 1.00 91.19 187 GLY A CA 1
ATOM 1472 C C . GLY A 1 187 ? 2.746 -4.069 -21.626 1.00 91.19 187 GLY A C 1
ATOM 1473 O O . GLY A 1 187 ? 2.824 -3.726 -22.795 1.00 91.19 187 GLY A O 1
ATOM 1474 N N . ALA A 1 188 ? 3.194 -5.246 -21.189 1.00 90.62 188 ALA A N 1
ATOM 1475 C CA . ALA A 1 188 ? 3.846 -6.233 -22.043 1.00 90.62 188 ALA A CA 1
ATOM 1476 C C . ALA A 1 188 ? 3.041 -7.531 -22.224 1.00 90.62 188 ALA A C 1
ATOM 1478 O O . ALA A 1 188 ? 3.575 -8.482 -22.791 1.00 90.62 188 ALA A O 1
ATOM 1479 N N . ASP A 1 189 ? 1.809 -7.609 -21.701 1.00 90.44 189 ASP A N 1
ATOM 1480 C CA . ASP A 1 189 ? 0.996 -8.836 -21.638 1.00 90.44 189 ASP A CA 1
ATOM 1481 C C . ASP A 1 189 ? 1.772 -10.045 -21.076 1.00 90.44 189 ASP A C 1
ATOM 1483 O O . ASP A 1 189 ? 1.725 -11.166 -21.594 1.00 90.44 189 ASP A O 1
ATOM 1487 N N . ARG A 1 190 ? 2.529 -9.816 -19.994 1.00 91.31 190 ARG A N 1
ATOM 1488 C CA . ARG A 1 190 ? 3.464 -10.800 -19.427 1.00 91.31 190 ARG A CA 1
ATOM 1489 C C . ARG A 1 190 ? 3.290 -11.008 -17.932 1.00 91.31 190 ARG A C 1
ATOM 1491 O O . ARG A 1 190 ? 2.864 -10.132 -17.181 1.00 91.31 190 ARG A O 1
ATOM 1498 N N . VAL A 1 191 ? 3.694 -12.201 -17.499 1.00 93.19 191 VAL A N 1
ATOM 1499 C CA . VAL A 1 191 ? 3.865 -12.550 -16.088 1.00 93.19 191 VAL A CA 1
ATOM 1500 C C . VAL A 1 191 ? 5.313 -12.969 -15.863 1.00 93.19 191 VAL A C 1
ATOM 1502 O O . VAL A 1 191 ? 5.767 -13.957 -16.440 1.00 93.19 191 VAL A O 1
ATOM 1505 N N . TYR A 1 192 ? 6.026 -12.228 -15.019 1.00 91.06 192 TYR A N 1
ATOM 1506 C CA . TYR A 1 192 ? 7.388 -12.547 -14.583 1.00 91.06 192 TYR A CA 1
ATOM 1507 C C . TYR A 1 192 ? 7.341 -13.411 -13.319 1.00 91.06 192 TYR A C 1
ATOM 1509 O O . TYR A 1 192 ? 6.429 -13.235 -12.507 1.00 91.06 192 TYR A O 1
ATOM 1517 N N . GLN A 1 193 ? 8.287 -14.342 -13.155 1.00 88.19 193 GLN A N 1
ATOM 1518 C CA . GLN A 1 193 ? 8.393 -15.250 -12.002 1.00 88.19 193 GLN A CA 1
ATOM 1519 C C . GLN A 1 193 ? 9.838 -15.448 -11.561 1.00 88.19 193 GLN A C 1
ATOM 1521 O O . GLN A 1 193 ? 10.714 -15.387 -12.451 1.00 88.19 193 GLN A O 1
#

Sequence (193 aa):
MAVFLAVGCYNKAPYVPEPQKNSIFIVKFEFTKDSGKLSVVSKYDDVINASYFAKSGDRLFVVSEQQDLSSVVQFRIRGFDARSIDSGKIEKTLLLEFEKKVDFCDPGACFVSIEELVDDSKRISVACYDSGVLRTFKSRGKELEEEGKLKFDFCVDEESERQERPHAHCVVKSGKEEGSLAVVDLGADRVYQ

Foldseek 3Di:
DKFKDKDFAAQDPPRDPHGDQFGIWIWIWDDDPVDIDIDTLETHRPAHGQQEWDDDDQKIWTWHADPFKIKIWIWGQPDRDPVCPVVVVDRSHPRTDTQDMDIDGQHQFRYWDWDQDPVRKIWIWTWRFVQLKIWIWIDDDSDIGTDDMDHDDQDAPDDDPRQPGWGWHDKDAPPPDPPHIWTDTPNRRDIDD

pLDDT: mean 89.51, std 10.35, range [56.56, 98.5]